Protein AF-A0A6N9SIZ4-F1 (afdb_monomer_lite)

pLDDT: mean 73.34, std 11.19, range [41.38, 90.69]

Secondary structure (DSSP, 8-state):
-HHHHHHHHHHHHHH---HHHHHHHHHHHHHHHHHHHHTT--TT-HHHHHHHHHHHHHHHHHHHHHHHHHT-HHHHHHHHHHHH--HHHHHHHHHHHHTT--S-HHHHHHHHHHHHHHHHHHHIIIIIHHHHHHHHTTTHHHHHHHHHHHHHHHHHHHH-SS--HHHHHHHHHHHHHHHHHHHHHHHHS-HHHHHHHHHH---SSHHHHHHHHHHHHHTS--SS----S--------HHHHHHHHHHHHHHHHHHHHHHHHHHHHHH--

Structure (mmCIF, N/CA/C/O backbone):
data_AF-A0A6N9SIZ4-F1
#
_entry.id   AF-A0A6N9SIZ4-F1
#
loop_
_atom_site.group_PDB
_atom_site.id
_atom_site.type_symbol
_atom_site.label_atom_id
_atom_site.label_alt_id
_atom_site.label_comp_id
_atom_site.label_asym_id
_atom_site.label_entity_id
_atom_site.label_seq_id
_atom_site.pdbx_PDB_ins_code
_atom_site.Cartn_x
_atom_site.Cartn_y
_atom_site.Cartn_z
_atom_site.occupancy
_atom_site.B_iso_or_equiv
_atom_site.auth_seq_id
_atom_site.auth_comp_id
_atom_site.auth_asym_id
_atom_site.auth_atom_id
_atom_site.pdbx_PDB_model_num
ATOM 1 N N . MET A 1 1 ? -0.442 -13.298 -18.622 1.00 60.53 1 MET A N 1
ATOM 2 C CA . MET A 1 1 ? 0.501 -14.135 -17.834 1.00 60.53 1 MET A CA 1
ATOM 3 C C . MET A 1 1 ? 0.889 -13.551 -16.464 1.00 60.53 1 MET A C 1
ATOM 5 O O . MET A 1 1 ? 1.094 -14.335 -15.550 1.00 60.53 1 MET A O 1
ATOM 9 N N . LYS A 1 2 ? 0.893 -12.220 -16.255 1.00 64.75 2 LYS A N 1
ATOM 10 C CA . LYS A 1 2 ? 1.235 -11.555 -14.969 1.00 64.75 2 LYS A CA 1
ATOM 11 C C . LYS A 1 2 ? 0.427 -12.000 -13.732 1.00 64.75 2 LYS A C 1
ATOM 13 O O . LYS A 1 2 ? 0.923 -11.963 -12.616 1.00 64.75 2 LYS A O 1
ATOM 18 N N . TRP A 1 3 ? -0.790 -12.496 -13.939 1.00 67.31 3 TRP A N 1
ATOM 19 C CA . TRP A 1 3 ? -1.659 -13.040 -12.886 1.00 67.31 3 TRP A CA 1
ATOM 20 C C . TRP A 1 3 ? -1.170 -14.322 -12.258 1.00 67.31 3 TRP A C 1
ATOM 22 O O . TRP A 1 3 ? -1.295 -14.514 -11.055 1.00 67.31 3 TRP A O 1
ATOM 32 N N . ILE A 1 4 ? -0.589 -15.186 -13.084 1.00 72.25 4 ILE A N 1
ATOM 33 C CA . ILE A 1 4 ? -0.017 -16.441 -12.618 1.00 72.25 4 ILE A CA 1
ATOM 34 C C . ILE A 1 4 ? 1.170 -16.123 -11.713 1.00 72.25 4 ILE A C 1
ATOM 36 O O . ILE A 1 4 ? 1.302 -16.739 -10.668 1.00 72.25 4 ILE A O 1
ATOM 40 N N . VAL A 1 5 ? 1.973 -15.108 -12.053 1.00 67.19 5 VAL A N 1
ATOM 41 C CA . VAL A 1 5 ? 3.074 -14.637 -11.201 1.00 67.19 5 VAL A CA 1
ATOM 42 C C . VAL A 1 5 ? 2.548 -14.134 -9.859 1.00 67.19 5 VAL A C 1
ATOM 44 O O . VAL A 1 5 ? 3.073 -14.535 -8.830 1.00 67.19 5 VAL A O 1
ATOM 47 N N . LEU A 1 6 ? 1.483 -13.327 -9.851 1.00 68.50 6 LEU A N 1
ATOM 48 C CA . LEU A 1 6 ? 0.881 -12.825 -8.613 1.00 68.50 6 LEU A CA 1
ATOM 49 C C . LEU A 1 6 ? 0.350 -13.965 -7.728 1.00 68.50 6 LEU A C 1
ATOM 51 O O . LEU A 1 6 ? 0.661 -14.009 -6.541 1.00 68.50 6 LEU A O 1
ATOM 55 N N . ILE A 1 7 ? -0.380 -14.925 -8.305 1.00 73.75 7 ILE A N 1
ATOM 56 C CA . ILE A 1 7 ? -0.888 -16.096 -7.572 1.00 73.75 7 ILE A CA 1
ATOM 57 C C . ILE A 1 7 ? 0.270 -16.957 -7.059 1.00 73.75 7 ILE A C 1
ATOM 59 O O . ILE A 1 7 ? 0.268 -17.347 -5.898 1.00 73.75 7 ILE A O 1
ATOM 63 N N . VAL A 1 8 ? 1.282 -17.224 -7.889 1.00 72.31 8 VAL A N 1
ATOM 64 C CA . VAL A 1 8 ? 2.465 -18.000 -7.492 1.00 72.31 8 VAL A CA 1
ATOM 65 C C . VAL A 1 8 ? 3.214 -17.301 -6.361 1.00 72.31 8 VAL A C 1
ATOM 67 O O . VAL A 1 8 ? 3.588 -17.963 -5.401 1.00 72.31 8 VAL A O 1
ATOM 70 N N . VAL A 1 9 ? 3.389 -15.980 -6.423 1.00 69.19 9 VAL A N 1
ATOM 71 C CA . VAL A 1 9 ? 4.038 -15.202 -5.359 1.00 69.19 9 VAL A CA 1
ATOM 72 C C . VAL A 1 9 ? 3.242 -15.283 -4.059 1.00 69.19 9 VAL A C 1
ATOM 74 O O . VAL A 1 9 ? 3.840 -15.561 -3.024 1.00 69.19 9 VAL A O 1
ATOM 77 N N . LEU A 1 10 ? 1.915 -15.127 -4.102 1.00 68.50 10 LEU A N 1
ATOM 78 C CA . LEU A 1 10 ? 1.065 -15.238 -2.910 1.00 68.50 10 LEU A CA 1
ATOM 79 C C . LEU A 1 10 ? 1.076 -16.654 -2.316 1.00 68.50 10 LEU A C 1
ATOM 81 O O . LEU A 1 10 ? 1.176 -16.817 -1.102 1.00 68.50 10 LEU A O 1
ATOM 85 N N . VAL A 1 11 ? 1.039 -17.687 -3.161 1.00 73.56 11 VAL A N 1
ATOM 86 C CA . VAL A 1 11 ? 1.125 -19.089 -2.720 1.00 73.56 11 VAL A CA 1
ATOM 87 C C . VAL A 1 11 ? 2.494 -19.384 -2.104 1.00 73.56 11 VAL A C 1
ATOM 89 O O . VAL A 1 11 ? 2.572 -20.007 -1.048 1.00 73.56 11 VAL A O 1
ATOM 92 N N . VAL A 1 12 ? 3.580 -18.900 -2.713 1.00 69.56 12 VAL A N 1
ATOM 93 C CA . VAL A 1 12 ? 4.944 -19.038 -2.173 1.00 69.56 12 VAL A CA 1
ATOM 94 C C . VAL A 1 12 ? 5.091 -18.284 -0.851 1.00 69.56 12 VAL A C 1
ATOM 96 O O . VAL A 1 12 ? 5.712 -18.799 0.080 1.00 69.56 12 VAL A O 1
ATOM 99 N N . GLN A 1 13 ? 4.499 -17.094 -0.744 1.00 67.12 13 GLN A N 1
ATOM 100 C CA . GLN A 1 13 ? 4.500 -16.291 0.475 1.00 67.12 13 GLN A CA 1
ATOM 101 C C . GLN A 1 13 ? 3.726 -16.969 1.612 1.00 67.12 13 GLN A C 1
ATOM 103 O O . GLN A 1 13 ? 4.178 -16.936 2.751 1.00 67.12 13 GLN A O 1
ATOM 108 N N . SER A 1 14 ? 2.628 -17.662 1.302 1.00 67.88 14 SER A N 1
ATOM 109 C CA . SER A 1 14 ? 1.854 -18.431 2.284 1.00 67.88 14 SER A CA 1
ATOM 110 C C . SER A 1 14 ? 2.628 -19.608 2.897 1.00 67.88 14 SER A C 1
ATOM 112 O O . SER A 1 14 ? 2.212 -20.115 3.935 1.00 67.88 14 SER A O 1
ATOM 114 N N . TRP A 1 15 ? 3.717 -20.073 2.272 1.00 60.22 15 TRP A N 1
ATOM 115 C CA . TRP A 1 15 ? 4.413 -21.306 2.667 1.00 60.22 15 TRP A CA 1
ATOM 116 C C . TRP A 1 15 ? 5.743 -21.101 3.399 1.00 60.22 15 TRP A C 1
ATOM 118 O O . TRP A 1 15 ? 6.280 -22.070 3.937 1.00 60.22 15 TRP A O 1
ATOM 128 N N . ARG A 1 16 ? 6.324 -19.894 3.422 1.00 56.00 16 ARG A N 1
ATOM 129 C CA . ARG A 1 16 ? 7.638 -19.673 4.053 1.00 56.00 16 ARG A CA 1
ATOM 130 C C . ARG A 1 16 ? 7.613 -18.510 5.048 1.00 56.00 16 ARG A C 1
ATOM 132 O O . ARG A 1 16 ? 7.354 -17.392 4.623 1.00 56.00 16 ARG A O 1
ATOM 139 N N . PRO A 1 17 ? 7.981 -18.725 6.328 1.00 51.53 17 PRO A N 1
ATOM 140 C CA . PRO A 1 17 ? 8.218 -17.634 7.269 1.00 51.53 17 PRO A CA 1
ATOM 141 C C . PRO A 1 17 ? 9.516 -16.928 6.860 1.00 51.53 17 PRO A C 1
ATOM 143 O O . PRO A 1 17 ? 10.613 -17.496 6.908 1.00 51.53 17 PRO A O 1
ATOM 146 N N . VAL A 1 18 ? 9.394 -15.713 6.330 1.00 59.81 18 VAL A N 1
ATOM 147 C CA . VAL A 1 18 ? 10.465 -15.095 5.551 1.00 59.81 18 VAL A CA 1
ATOM 148 C C . VAL A 1 18 ? 11.482 -14.354 6.427 1.00 59.81 18 VAL A C 1
ATOM 150 O O . VAL A 1 18 ? 11.452 -13.140 6.594 1.00 59.81 18 VAL A O 1
ATOM 153 N N . LEU A 1 19 ? 12.486 -15.083 6.914 1.00 54.72 19 LEU A N 1
ATOM 154 C CA . LEU A 1 19 ? 13.657 -14.486 7.575 1.00 54.72 19 LEU A CA 1
ATOM 155 C C . LEU A 1 19 ? 14.625 -13.792 6.589 1.00 54.72 19 LEU A C 1
ATOM 157 O O . LEU A 1 19 ? 15.416 -12.936 6.984 1.00 54.72 19 LEU A O 1
ATOM 161 N N . TRP A 1 20 ? 14.576 -14.134 5.295 1.00 53.69 20 TRP A N 1
ATOM 162 C CA . TRP A 1 20 ? 15.502 -13.600 4.282 1.00 53.69 20 TRP A CA 1
ATOM 163 C C . TRP A 1 20 ? 15.113 -12.210 3.740 1.00 53.69 20 TRP A C 1
ATOM 165 O O . TRP A 1 20 ? 16.003 -11.389 3.516 1.00 53.69 20 TRP A O 1
ATOM 175 N N . GLN A 1 21 ? 13.819 -11.898 3.590 1.00 64.56 21 GLN A N 1
ATOM 176 C CA . GLN A 1 21 ? 13.336 -10.567 3.164 1.00 64.56 21 GLN A CA 1
ATOM 177 C C . GLN A 1 21 ? 13.790 -9.479 4.126 1.00 64.56 21 GLN A C 1
ATOM 179 O O . GLN A 1 21 ? 14.319 -8.472 3.677 1.00 64.56 21 GLN A O 1
ATOM 184 N N . ALA A 1 22 ? 13.682 -9.694 5.439 1.00 62.97 22 ALA A N 1
ATOM 185 C CA . ALA A 1 22 ? 14.102 -8.701 6.428 1.00 62.97 22 ALA A CA 1
ATOM 186 C C . ALA A 1 22 ? 15.604 -8.355 6.333 1.00 62.97 22 ALA A C 1
ATOM 188 O O . ALA A 1 22 ? 16.023 -7.240 6.651 1.00 62.97 22 ALA A O 1
ATOM 189 N N . SER A 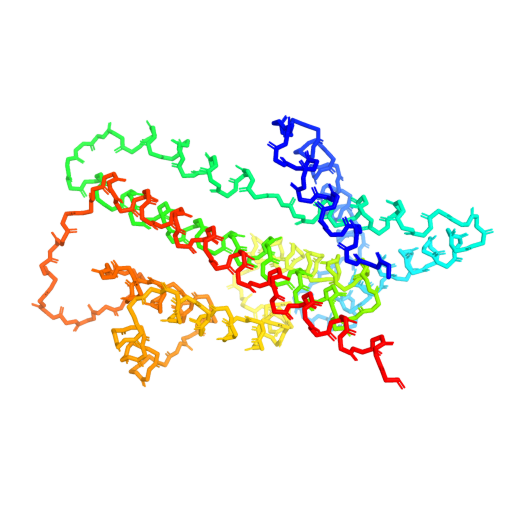1 23 ? 16.446 -9.300 5.899 1.00 64.88 23 SER A N 1
ATOM 190 C CA . SER A 1 23 ? 17.874 -9.052 5.648 1.00 64.88 23 SER A CA 1
ATOM 191 C C . SER A 1 23 ? 18.099 -8.271 4.351 1.00 64.88 23 SER A C 1
ATOM 193 O O . SER A 1 23 ? 18.822 -7.273 4.347 1.00 64.88 23 SER A O 1
ATOM 195 N N . LEU A 1 24 ? 17.438 -8.676 3.264 1.00 66.50 24 LEU A N 1
ATOM 196 C CA . LEU A 1 24 ? 17.521 -7.987 1.973 1.00 66.50 24 LEU A CA 1
ATOM 197 C C . LEU A 1 24 ? 16.961 -6.563 2.054 1.00 66.50 24 LEU A C 1
ATOM 199 O O . LEU A 1 24 ? 17.544 -5.638 1.494 1.00 66.50 24 LEU A O 1
ATOM 203 N N . TRP A 1 25 ? 15.881 -6.367 2.808 1.00 66.88 25 TRP A N 1
ATOM 204 C CA . TRP A 1 25 ? 15.291 -5.059 3.046 1.00 66.88 25 TRP A CA 1
ATOM 205 C C . TRP A 1 25 ? 16.230 -4.148 3.827 1.00 66.88 25 TRP A C 1
ATOM 207 O O . TRP A 1 25 ? 16.400 -2.993 3.455 1.00 66.88 25 TRP A O 1
ATOM 217 N N . ARG A 1 26 ? 16.904 -4.664 4.864 1.00 68.75 26 ARG A N 1
ATOM 218 C CA . ARG A 1 26 ? 17.931 -3.898 5.586 1.00 68.75 26 ARG A CA 1
ATOM 219 C C . ARG A 1 26 ? 19.066 -3.465 4.665 1.00 68.75 26 ARG A C 1
ATOM 221 O O . ARG A 1 26 ? 19.483 -2.314 4.731 1.00 68.75 26 ARG A O 1
ATOM 228 N N . GLN A 1 27 ? 19.529 -4.346 3.780 1.00 73.50 27 GLN A N 1
ATOM 229 C CA . GLN A 1 27 ? 20.561 -4.000 2.798 1.00 73.50 27 GLN A CA 1
ATOM 230 C C . GLN A 1 27 ? 20.070 -2.950 1.797 1.00 73.50 27 GLN A C 1
ATOM 232 O O . GLN A 1 27 ? 20.791 -2.000 1.503 1.00 73.50 27 GLN A O 1
ATOM 237 N N . TYR A 1 28 ? 18.839 -3.087 1.308 1.00 69.25 28 TYR A N 1
ATOM 238 C CA . TYR A 1 28 ? 18.238 -2.146 0.371 1.00 69.25 28 TYR A CA 1
ATOM 239 C C . TYR A 1 28 ? 17.974 -0.773 0.998 1.00 69.25 28 TYR A C 1
ATOM 241 O O . TYR A 1 28 ? 18.320 0.245 0.407 1.00 69.25 28 TYR A O 1
ATOM 249 N N . ALA A 1 29 ? 17.428 -0.738 2.214 1.00 69.06 29 ALA A N 1
ATOM 250 C CA . ALA A 1 29 ? 17.224 0.484 2.981 1.00 69.06 29 ALA A CA 1
ATOM 251 C C . ALA A 1 29 ? 18.561 1.177 3.257 1.00 69.06 29 ALA A C 1
ATOM 253 O O . ALA A 1 29 ? 18.692 2.369 3.004 1.00 69.06 29 ALA A O 1
ATOM 254 N N . HIS A 1 30 ? 19.585 0.422 3.660 1.00 76.69 30 HIS A N 1
ATOM 255 C CA . HIS A 1 30 ? 20.919 0.976 3.862 1.00 76.69 30 HIS A CA 1
ATOM 256 C C . HIS A 1 30 ? 21.524 1.520 2.561 1.00 76.69 30 HIS A C 1
ATOM 258 O O . HIS A 1 30 ? 22.122 2.595 2.549 1.00 76.69 30 HIS A O 1
ATOM 264 N N . TRP A 1 31 ? 21.340 0.812 1.443 1.00 77.12 31 TRP A N 1
ATOM 265 C CA . TRP A 1 31 ? 21.762 1.295 0.131 1.00 77.12 31 TRP A CA 1
ATOM 266 C C . TRP A 1 31 ? 21.031 2.587 -0.251 1.00 77.12 31 TRP A C 1
ATOM 268 O O . TRP A 1 31 ? 21.688 3.546 -0.651 1.00 77.12 31 TRP A O 1
ATOM 278 N N . LEU A 1 32 ? 19.709 2.652 -0.058 1.00 70.69 32 LEU A N 1
ATOM 279 C CA . LEU A 1 32 ? 18.907 3.856 -0.284 1.00 70.69 32 LEU A CA 1
ATOM 280 C C . LEU A 1 32 ? 19.354 5.017 0.604 1.00 70.69 32 LEU A C 1
ATOM 282 O O . LEU A 1 32 ? 19.465 6.126 0.105 1.00 70.69 32 LEU A O 1
ATOM 286 N N . GLU A 1 33 ? 19.666 4.782 1.877 1.00 72.88 33 GLU A N 1
ATOM 287 C CA . GLU A 1 33 ? 20.180 5.809 2.792 1.00 72.88 33 GLU A CA 1
ATOM 288 C C . GLU A 1 33 ? 21.557 6.324 2.363 1.00 72.88 33 GLU A C 1
ATOM 290 O O . GLU A 1 33 ? 21.827 7.524 2.395 1.00 72.88 33 GLU A O 1
ATOM 295 N N . VAL A 1 34 ? 22.473 5.432 1.977 1.00 75.56 34 VAL A N 1
ATOM 296 C CA . VAL A 1 34 ? 23.790 5.829 1.450 1.00 75.56 34 VAL A CA 1
ATOM 297 C C . VAL A 1 34 ? 23.618 6.637 0.168 1.00 75.56 34 VAL A C 1
ATOM 299 O O . VAL A 1 34 ? 24.324 7.620 -0.060 1.00 75.56 34 VAL A O 1
ATOM 302 N N . TRP A 1 35 ? 22.674 6.233 -0.669 1.00 71.38 35 TRP A N 1
ATOM 303 C CA . TRP A 1 35 ? 22.435 6.842 -1.960 1.00 71.38 35 TRP A CA 1
ATOM 304 C C . TRP A 1 35 ? 21.695 8.192 -1.845 1.00 71.38 35 TRP A C 1
ATOM 306 O O . TRP A 1 35 ? 22.101 9.160 -2.489 1.00 71.38 35 TRP A O 1
ATOM 316 N N . ALA A 1 36 ? 20.726 8.312 -0.935 1.00 68.69 36 ALA A N 1
ATOM 317 C CA . ALA A 1 36 ? 20.065 9.565 -0.566 1.00 68.69 36 ALA A CA 1
ATOM 318 C C . ALA A 1 36 ? 21.058 10.571 0.037 1.00 68.69 36 ALA A C 1
ATOM 320 O O . ALA A 1 36 ? 21.089 11.733 -0.376 1.00 68.69 36 ALA A O 1
ATOM 321 N N . ARG A 1 37 ? 21.960 10.104 0.915 1.00 72.38 37 ARG A N 1
ATOM 322 C CA . ARG A 1 37 ? 23.058 10.921 1.458 1.00 72.38 37 ARG A CA 1
ATOM 323 C C . ARG A 1 37 ? 24.025 11.399 0.379 1.00 72.38 37 ARG A C 1
ATOM 325 O O . ARG A 1 37 ? 24.416 12.562 0.387 1.00 72.38 37 ARG A O 1
ATOM 332 N N . ARG A 1 38 ? 24.384 10.547 -0.591 1.00 72.19 38 ARG A N 1
ATOM 333 C CA . ARG A 1 38 ? 25.254 10.945 -1.718 1.00 72.19 38 ARG A CA 1
ATOM 334 C C . ARG A 1 38 ? 24.646 12.042 -2.586 1.00 72.19 38 ARG A C 1
ATOM 336 O O . ARG A 1 38 ? 25.391 12.838 -3.149 1.00 72.19 38 ARG A O 1
ATOM 343 N N . LEU A 1 39 ? 23.322 12.077 -2.703 1.00 65.94 39 LEU A N 1
ATOM 344 C CA . LEU A 1 39 ? 22.611 13.105 -3.460 1.00 65.94 39 LEU A CA 1
ATOM 345 C C . LEU A 1 39 ? 22.341 14.383 -2.653 1.00 65.94 39 LEU A C 1
ATOM 347 O O . LEU A 1 39 ? 21.785 15.325 -3.218 1.00 65.94 39 LEU A O 1
ATOM 351 N N . ASN A 1 40 ? 22.764 14.433 -1.381 1.00 64.56 40 ASN A N 1
ATOM 352 C CA . ASN A 1 40 ? 22.545 15.549 -0.459 1.00 64.56 40 ASN A CA 1
ATOM 353 C C . ASN A 1 40 ? 21.094 16.053 -0.539 1.00 64.56 40 ASN A C 1
ATOM 355 O O . ASN A 1 40 ? 20.839 17.229 -0.815 1.00 64.56 40 ASN A O 1
ATOM 359 N N . MET A 1 41 ? 20.148 15.112 -0.434 1.00 60.31 41 MET A N 1
ATOM 360 C CA . MET A 1 41 ? 18.723 15.394 -0.567 1.00 60.31 41 MET A CA 1
ATOM 361 C C . MET A 1 41 ? 18.272 16.271 0.593 1.00 60.31 41 MET A C 1
ATOM 363 O O . MET A 1 41 ? 18.063 15.783 1.693 1.00 60.31 41 MET A O 1
ATOM 367 N N . ASN A 1 42 ? 18.124 17.563 0.326 1.00 60.47 42 ASN A N 1
ATOM 368 C CA . ASN A 1 42 ? 17.456 18.482 1.230 1.00 60.47 42 ASN A CA 1
ATOM 369 C C . ASN A 1 42 ? 15.969 18.562 0.857 1.00 60.47 42 ASN A C 1
ATOM 371 O O . ASN A 1 42 ? 15.614 18.440 -0.322 1.00 60.47 42 ASN A O 1
ATOM 375 N N . THR A 1 43 ? 15.106 18.815 1.837 1.00 57.97 43 THR A N 1
ATOM 376 C CA . THR A 1 43 ? 13.648 18.976 1.671 1.00 57.97 43 THR A CA 1
ATOM 377 C C . THR A 1 43 ? 13.245 20.061 0.663 1.00 57.97 43 THR A C 1
ATOM 379 O O . THR A 1 43 ? 12.128 20.023 0.139 1.00 57.97 43 THR A O 1
ATOM 382 N N . SER A 1 44 ? 14.152 20.990 0.347 1.00 57.91 44 SER A N 1
ATOM 383 C CA . SER A 1 44 ? 13.908 22.197 -0.447 1.00 57.91 44 SER A CA 1
ATOM 384 C C . SER A 1 44 ? 14.189 22.097 -1.956 1.00 57.91 44 SER A C 1
ATOM 386 O O . SER A 1 44 ? 13.679 22.936 -2.697 1.00 57.91 44 SER A O 1
ATOM 388 N N . ASP A 1 45 ? 14.922 21.086 -2.450 1.00 64.81 45 ASP A N 1
ATOM 389 C CA . ASP A 1 45 ? 15.298 20.991 -3.875 1.00 64.81 45 ASP A CA 1
ATOM 390 C C . ASP A 1 45 ? 14.473 19.929 -4.645 1.00 64.81 45 ASP A C 1
ATOM 392 O O . ASP A 1 45 ? 14.806 18.735 -4.620 1.00 64.81 45 ASP A O 1
ATOM 396 N N . PRO A 1 46 ? 13.439 20.323 -5.422 1.00 64.06 46 PRO A N 1
ATOM 397 C CA . PRO A 1 46 ? 12.547 19.381 -6.108 1.00 64.06 46 PRO A CA 1
ATOM 398 C C . PRO A 1 46 ? 13.255 18.536 -7.181 1.00 64.06 46 PRO A C 1
ATOM 400 O O . PRO A 1 46 ? 12.882 17.387 -7.418 1.00 64.06 46 PRO A O 1
ATOM 403 N N . GLY A 1 47 ? 14.311 19.067 -7.807 1.00 65.12 47 GLY A N 1
ATOM 404 C CA . GLY A 1 47 ? 15.068 18.351 -8.838 1.00 65.12 47 GLY A CA 1
ATOM 405 C C . GLY A 1 47 ? 15.892 17.181 -8.293 1.00 65.12 47 GLY A C 1
ATOM 406 O O . GLY A 1 47 ? 15.972 16.135 -8.935 1.00 65.12 47 GLY A O 1
ATOM 407 N N . ARG A 1 48 ? 16.475 17.322 -7.095 1.00 67.00 48 ARG A N 1
ATOM 408 C CA . ARG A 1 48 ? 17.337 16.292 -6.484 1.00 67.00 48 ARG A CA 1
ATOM 409 C C . ARG A 1 48 ? 16.528 15.146 -5.889 1.00 67.00 48 ARG A C 1
ATOM 411 O O . ARG A 1 48 ? 16.951 13.997 -5.994 1.00 67.00 48 ARG A O 1
ATOM 418 N N . TRP A 1 49 ? 15.337 15.439 -5.365 1.00 67.31 49 TRP A N 1
ATOM 419 C CA . TRP A 1 49 ? 14.383 14.411 -4.947 1.00 67.31 49 TRP A CA 1
ATOM 420 C C . TRP A 1 49 ? 13.851 13.605 -6.140 1.00 67.31 49 TRP A C 1
ATOM 422 O O . TRP A 1 49 ? 13.862 12.375 -6.109 1.00 67.31 49 TRP A O 1
ATOM 432 N N . GLY A 1 50 ? 13.471 14.285 -7.231 1.00 68.19 50 GLY A N 1
ATOM 433 C CA . GLY A 1 50 ? 13.049 13.619 -8.465 1.00 68.19 50 GLY A CA 1
ATOM 434 C C . GLY A 1 50 ? 14.142 12.707 -9.023 1.00 68.19 50 GLY A C 1
ATOM 435 O O . GLY A 1 50 ? 13.877 11.554 -9.347 1.00 68.19 50 GLY A O 1
ATOM 436 N N . LEU A 1 51 ? 15.394 13.172 -9.042 1.00 70.19 51 LEU A N 1
ATOM 437 C CA . LEU A 1 51 ? 16.547 12.358 -9.443 1.00 70.19 51 LEU A CA 1
ATOM 438 C C . LEU A 1 51 ? 16.750 11.162 -8.498 1.00 70.19 51 LEU A C 1
ATOM 440 O O . LEU A 1 51 ? 17.078 10.066 -8.948 1.00 70.19 51 LEU A O 1
ATOM 444 N N . GLY A 1 52 ? 16.447 11.367 -7.217 1.00 69.38 52 GLY A N 1
ATOM 445 C CA . GLY A 1 52 ? 1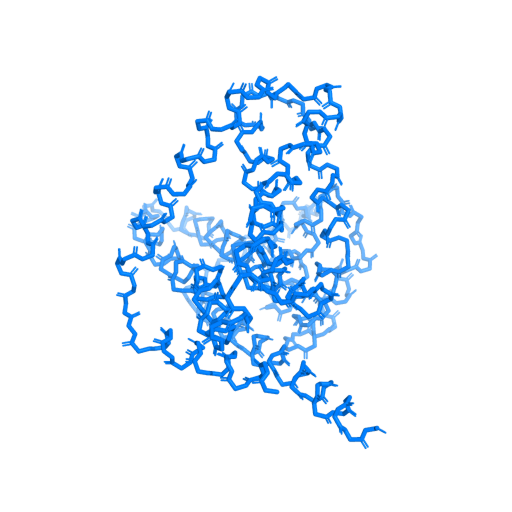6.371 10.356 -6.177 1.00 69.38 52 GLY A CA 1
ATOM 446 C C . GLY A 1 52 ? 15.455 9.173 -6.490 1.00 69.38 52 GLY A C 1
ATOM 447 O O . GLY A 1 52 ? 15.819 8.011 -6.367 1.00 69.38 52 GLY A O 1
ATOM 448 N N . VAL A 1 53 ? 14.239 9.459 -6.929 1.00 69.56 53 VAL A N 1
ATOM 449 C CA . VAL A 1 53 ? 13.266 8.404 -7.234 1.00 69.56 53 VAL A CA 1
ATOM 450 C C . VAL A 1 53 ? 13.497 7.848 -8.646 1.00 69.56 53 VAL A C 1
ATOM 452 O O . VAL A 1 53 ? 13.415 6.642 -8.867 1.00 69.56 53 VAL A O 1
ATOM 455 N N . VAL A 1 54 ? 13.861 8.702 -9.606 1.00 71.31 54 VAL A N 1
ATOM 456 C CA . VAL A 1 54 ? 13.966 8.354 -11.034 1.00 71.31 54 VAL A CA 1
ATOM 457 C C . VAL A 1 54 ? 15.193 7.502 -11.365 1.00 71.31 54 VAL A C 1
ATOM 459 O O . VAL A 1 54 ? 15.107 6.641 -12.237 1.00 71.31 54 VAL A O 1
ATOM 462 N N . VAL A 1 55 ? 16.335 7.678 -10.696 1.00 73.31 55 VAL A N 1
ATOM 463 C CA . VAL A 1 55 ? 17.544 6.884 -10.992 1.00 73.31 55 VAL A CA 1
ATOM 464 C C . VAL A 1 55 ? 17.421 5.400 -10.613 1.00 73.31 55 VAL A C 1
ATOM 466 O O . VAL A 1 55 ? 17.734 4.570 -11.471 1.00 73.31 55 VAL A O 1
ATOM 469 N N . PRO A 1 56 ? 16.956 5.005 -9.409 1.00 70.25 56 PRO A N 1
ATOM 470 C CA . PRO A 1 56 ? 16.722 3.593 -9.112 1.00 70.25 56 PRO A CA 1
ATOM 471 C C . PRO A 1 56 ? 15.656 2.999 -10.039 1.00 70.25 56 PRO A C 1
ATOM 473 O O . PRO A 1 56 ? 15.801 1.856 -10.470 1.00 70.25 56 PRO A O 1
ATOM 476 N N . LEU A 1 57 ? 14.655 3.787 -10.450 1.00 72.25 57 LEU A N 1
ATOM 477 C CA . LEU A 1 57 ? 13.679 3.364 -11.457 1.00 72.25 57 LEU A CA 1
ATOM 478 C C . LEU A 1 57 ? 14.292 3.134 -12.830 1.00 72.25 57 LEU A C 1
ATOM 480 O O . LEU A 1 57 ? 13.975 2.135 -13.463 1.00 72.25 57 LEU A O 1
ATOM 484 N N . LEU A 1 58 ? 15.174 4.020 -13.291 1.00 73.56 58 LEU A N 1
ATOM 485 C CA . LEU A 1 58 ? 15.884 3.855 -14.556 1.00 73.56 58 LEU A CA 1
ATOM 486 C C . LEU A 1 58 ? 16.813 2.640 -14.520 1.00 73.56 58 LEU A C 1
ATOM 488 O O . LEU A 1 58 ? 16.849 1.886 -15.490 1.00 73.56 58 LEU A O 1
ATOM 492 N N . MET A 1 59 ? 17.520 2.407 -13.407 1.00 72.50 59 MET A N 1
ATOM 493 C CA . MET A 1 59 ? 18.324 1.194 -13.229 1.00 72.50 59 MET A CA 1
ATOM 494 C C . MET A 1 59 ? 17.457 -0.064 -13.296 1.00 72.50 59 MET A C 1
ATOM 496 O O . MET A 1 59 ? 17.785 -0.990 -14.032 1.00 72.50 59 MET A O 1
ATOM 500 N N . LEU A 1 60 ? 16.329 -0.091 -12.587 1.00 69.75 60 LEU A N 1
ATOM 501 C CA . LEU A 1 60 ? 15.401 -1.223 -12.610 1.00 69.75 60 LEU A CA 1
ATOM 502 C C . LEU A 1 60 ? 14.750 -1.411 -13.975 1.00 69.75 60 LEU A C 1
ATOM 504 O O . LEU A 1 60 ? 14.617 -2.540 -14.431 1.00 69.75 60 LEU A O 1
ATOM 508 N N . TRP A 1 61 ? 14.389 -0.326 -14.651 1.00 75.69 61 TRP A N 1
ATOM 509 C CA . TRP A 1 61 ? 13.843 -0.369 -16.000 1.00 75.69 61 TRP A CA 1
ATOM 510 C C . TRP A 1 61 ? 14.862 -0.936 -16.994 1.00 75.69 61 TRP A C 1
ATOM 512 O O . TRP A 1 61 ? 14.507 -1.769 -17.826 1.00 75.69 61 TRP A O 1
ATOM 522 N N . LEU A 1 62 ? 16.141 -0.566 -16.869 1.00 73.00 62 LEU A N 1
ATOM 523 C CA . LEU A 1 62 ? 17.231 -1.148 -17.657 1.00 73.00 62 LEU A CA 1
ATOM 524 C C . LEU A 1 62 ? 17.444 -2.632 -17.337 1.00 73.00 62 LEU A C 1
ATOM 526 O O . LEU A 1 62 ? 17.612 -3.426 -18.261 1.00 73.00 62 LEU A O 1
ATOM 530 N N . ILE A 1 63 ? 17.387 -3.021 -16.060 1.00 71.62 63 ILE A N 1
ATOM 531 C CA . ILE A 1 63 ? 17.488 -4.425 -15.629 1.00 71.62 63 ILE A CA 1
ATOM 532 C C . ILE A 1 63 ? 16.306 -5.241 -16.161 1.00 71.62 63 ILE A C 1
ATOM 534 O O . ILE A 1 63 ? 16.507 -6.341 -16.670 1.00 71.62 63 ILE A O 1
ATOM 538 N N . GLN A 1 64 ? 15.085 -4.707 -16.104 1.00 68.94 64 GLN A N 1
ATOM 539 C CA . GLN A 1 64 ? 13.897 -5.365 -16.647 1.00 68.94 64 GLN A CA 1
ATOM 540 C C . GLN A 1 64 ? 13.988 -5.513 -18.158 1.00 68.94 64 GLN A C 1
ATOM 542 O O . GLN A 1 64 ? 13.821 -6.616 -18.668 1.00 68.94 64 GLN A O 1
ATOM 547 N N . LYS A 1 65 ? 14.343 -4.436 -18.864 1.00 72.56 65 LYS A N 1
ATOM 548 C CA . LYS A 1 65 ? 14.536 -4.471 -20.314 1.00 72.56 65 LYS A CA 1
ATOM 549 C C . LYS A 1 65 ? 15.638 -5.458 -20.707 1.00 72.56 65 LYS A C 1
ATOM 551 O O . LYS A 1 65 ? 15.486 -6.153 -21.702 1.00 72.56 65 LYS A O 1
ATOM 556 N N . GLY A 1 66 ? 16.707 -5.556 -19.913 1.00 69.62 66 GLY A N 1
ATOM 557 C CA . GLY A 1 66 ? 17.760 -6.567 -20.040 1.00 69.62 66 GLY A CA 1
ATOM 558 C C . GLY A 1 66 ? 17.260 -7.997 -19.802 1.00 69.62 66 GLY A C 1
ATOM 559 O O . GLY A 1 66 ? 17.586 -8.899 -20.566 1.00 69.62 66 GLY A O 1
ATOM 560 N N . SER A 1 67 ? 16.422 -8.198 -18.784 1.00 63.88 67 SER A N 1
ATOM 561 C CA . SER A 1 67 ? 15.821 -9.492 -18.432 1.00 63.88 67 SER A CA 1
ATOM 562 C C . SER A 1 67 ? 14.839 -10.000 -19.494 1.00 63.88 67 SER A C 1
ATOM 564 O O . SER A 1 67 ? 14.794 -11.202 -19.765 1.00 63.88 67 SER A O 1
ATOM 566 N N . THR A 1 68 ? 14.122 -9.095 -20.168 1.00 65.81 68 THR A N 1
ATOM 567 C CA . THR A 1 68 ? 13.270 -9.430 -21.320 1.00 65.81 68 THR A CA 1
ATOM 568 C C . THR A 1 68 ? 14.071 -10.103 -22.441 1.00 65.81 68 THR A C 1
ATOM 570 O O . THR A 1 68 ? 13.558 -11.018 -23.078 1.00 65.81 68 THR A O 1
ATOM 573 N N . TYR A 1 69 ? 15.352 -9.758 -22.635 1.00 67.25 69 TYR A N 1
ATOM 574 C CA . TYR A 1 69 ? 16.208 -10.443 -23.617 1.00 67.25 69 TYR A CA 1
ATOM 575 C C . TYR A 1 69 ? 16.605 -11.871 -23.209 1.00 67.25 69 TYR A C 1
ATOM 577 O O . TYR A 1 69 ? 16.936 -12.671 -24.080 1.00 67.25 69 TYR A O 1
ATOM 585 N N . LEU A 1 70 ? 16.564 -12.206 -21.915 1.00 69.56 70 LEU A N 1
ATOM 586 C CA . LEU A 1 70 ? 16.843 -13.554 -21.402 1.00 69.56 70 LEU A CA 1
ATOM 587 C C . LEU A 1 70 ? 15.580 -14.412 -21.200 1.00 69.56 70 LEU A C 1
ATOM 589 O O . LEU A 1 70 ? 15.703 -15.584 -20.854 1.00 69.56 70 LEU A O 1
ATOM 593 N N . GLY A 1 71 ? 14.376 -13.853 -21.376 1.00 70.38 71 GLY A N 1
ATOM 594 C CA . GLY A 1 71 ? 13.115 -14.554 -21.096 1.00 70.38 71 GLY A CA 1
ATOM 595 C C . GLY A 1 71 ? 12.829 -14.771 -19.601 1.00 70.38 71 GLY A C 1
ATOM 596 O O . GLY A 1 71 ? 11.928 -15.529 -19.251 1.00 70.38 71 GLY A O 1
ATOM 597 N N . LEU A 1 72 ? 13.569 -14.101 -18.706 1.00 70.38 72 LEU A N 1
ATOM 598 C CA . LEU A 1 72 ? 13.420 -14.198 -17.244 1.00 70.38 72 LEU A CA 1
ATOM 599 C C . LEU A 1 72 ? 12.513 -13.099 -16.662 1.00 70.38 72 LEU A C 1
ATOM 601 O O . LEU A 1 72 ? 12.491 -12.879 -15.448 1.00 70.38 72 LEU A O 1
ATOM 605 N N . GLU A 1 73 ? 11.750 -12.406 -17.510 1.00 71.38 73 GLU A N 1
ATOM 606 C CA . GLU A 1 73 ? 10.925 -11.252 -17.134 1.00 71.38 73 GLU A CA 1
ATOM 607 C C . GLU A 1 73 ? 9.953 -11.563 -15.985 1.00 71.38 73 GLU A C 1
ATOM 609 O O . GLU A 1 73 ? 9.895 -10.820 -15.007 1.00 71.38 73 GLU A O 1
ATOM 614 N N . TYR A 1 74 ? 9.289 -12.720 -16.031 1.00 68.69 74 TYR A N 1
ATOM 615 C CA . TYR A 1 74 ? 8.316 -13.141 -15.019 1.00 68.69 74 TYR A CA 1
ATOM 616 C C . TYR A 1 74 ? 8.954 -13.508 -13.678 1.00 68.69 74 TYR A C 1
ATOM 618 O O . TYR A 1 74 ? 8.339 -13.312 -12.632 1.00 68.69 74 TYR A O 1
ATOM 626 N N . ILE A 1 75 ? 10.187 -14.028 -13.697 1.00 71.25 75 ILE A N 1
ATOM 627 C CA . ILE A 1 75 ? 10.916 -14.382 -12.473 1.00 71.25 75 ILE A CA 1
ATOM 628 C C . ILE A 1 75 ? 11.353 -13.105 -11.759 1.00 71.25 75 ILE A C 1
ATOM 630 O O . ILE A 1 75 ? 11.174 -12.993 -10.551 1.00 71.25 75 ILE A O 1
ATOM 634 N N . VAL A 1 76 ? 11.860 -12.118 -12.503 1.00 70.12 76 VAL A N 1
ATOM 635 C CA . VAL A 1 76 ? 12.250 -10.820 -11.935 1.00 70.12 76 VAL A CA 1
ATOM 636 C C . VAL A 1 76 ? 11.025 -10.047 -11.440 1.00 70.12 76 VAL A C 1
ATOM 638 O O . VAL A 1 76 ? 11.061 -9.524 -10.329 1.00 70.12 76 VAL A O 1
ATOM 641 N N . GLU A 1 77 ? 9.924 -10.015 -12.201 1.00 70.31 77 GLU A N 1
ATOM 642 C CA . GLU A 1 77 ? 8.666 -9.397 -11.747 1.00 70.31 77 GLU A CA 1
ATOM 643 C C . GLU A 1 77 ? 8.136 -10.066 -10.471 1.00 70.31 77 GLU A C 1
ATOM 645 O O . GLU A 1 77 ? 7.785 -9.370 -9.519 1.00 70.31 77 GLU A O 1
ATOM 650 N N . GLY A 1 78 ? 8.127 -11.402 -10.425 1.00 72.56 78 GLY A N 1
ATOM 651 C CA . GLY A 1 78 ? 7.694 -12.157 -9.252 1.00 72.56 78 GLY A CA 1
ATOM 652 C C . GLY A 1 78 ? 8.598 -11.944 -8.044 1.00 72.56 78 GLY A C 1
ATOM 653 O O . GLY A 1 78 ? 8.101 -11.783 -6.936 1.00 72.56 78 GLY A O 1
ATOM 654 N N . MET A 1 79 ? 9.914 -11.870 -8.247 1.00 72.12 79 MET A N 1
ATOM 655 C CA . MET A 1 79 ? 10.879 -11.626 -7.174 1.00 72.12 79 MET A CA 1
ATOM 656 C C . MET A 1 79 ? 10.761 -10.206 -6.610 1.00 72.12 79 MET A C 1
ATOM 658 O O . MET A 1 79 ? 10.865 -10.024 -5.401 1.00 72.12 79 MET A O 1
ATOM 662 N N . VAL A 1 80 ? 10.501 -9.209 -7.461 1.00 71.25 80 VAL A N 1
ATOM 663 C CA . VAL A 1 80 ? 10.247 -7.831 -7.019 1.00 71.25 80 VAL A CA 1
ATOM 664 C C . VAL A 1 80 ? 8.916 -7.725 -6.285 1.00 71.25 80 VAL A C 1
ATOM 666 O O . VAL A 1 80 ? 8.864 -7.110 -5.227 1.00 71.25 80 VAL A O 1
ATOM 669 N N . LEU A 1 81 ? 7.852 -8.344 -6.800 1.00 73.38 81 LEU A N 1
ATOM 670 C CA . LEU A 1 81 ? 6.576 -8.396 -6.090 1.00 73.38 81 LEU A CA 1
ATOM 671 C C . LEU A 1 81 ? 6.722 -9.092 -4.742 1.00 73.38 81 LEU A C 1
ATOM 673 O O . LEU A 1 81 ? 6.251 -8.570 -3.741 1.00 73.38 81 LEU A O 1
ATOM 677 N N . TRP A 1 82 ? 7.426 -10.221 -4.705 1.00 73.94 82 TRP A N 1
ATOM 678 C CA . TRP A 1 82 ? 7.754 -10.917 -3.468 1.00 73.94 82 TRP A CA 1
ATOM 679 C C . TRP A 1 82 ? 8.571 -10.031 -2.525 1.00 73.94 82 TRP A C 1
ATOM 681 O O . TRP A 1 82 ? 8.375 -10.085 -1.324 1.00 73.94 82 TRP A O 1
ATOM 691 N N . PHE A 1 83 ? 9.465 -9.185 -3.035 1.00 71.19 83 PHE A N 1
ATOM 692 C CA . PHE A 1 83 ? 10.215 -8.234 -2.215 1.00 71.19 83 PHE A CA 1
ATOM 693 C C . PHE A 1 83 ? 9.355 -7.067 -1.697 1.00 71.19 83 PHE A C 1
ATOM 695 O O . PHE A 1 83 ? 9.597 -6.579 -0.598 1.00 71.19 83 PHE A O 1
ATOM 702 N N . CYS A 1 84 ? 8.363 -6.618 -2.471 1.00 68.62 84 CYS A N 1
ATOM 703 C CA . CYS A 1 84 ? 7.468 -5.522 -2.095 1.00 68.62 84 CYS A CA 1
ATOM 704 C C . CYS A 1 84 ? 6.301 -5.958 -1.202 1.00 68.62 84 CYS A C 1
ATOM 706 O O . CYS A 1 84 ? 5.812 -5.144 -0.431 1.00 68.62 84 CYS A O 1
ATOM 708 N N . LEU A 1 85 ? 5.832 -7.199 -1.319 1.00 68.25 85 LEU A N 1
ATOM 709 C CA . LEU A 1 85 ? 4.700 -7.727 -0.563 1.00 68.25 85 LEU A CA 1
ATOM 710 C C . LEU A 1 85 ? 5.234 -8.433 0.688 1.00 68.25 85 LEU A C 1
ATOM 712 O O . LEU A 1 85 ? 5.732 -9.551 0.589 1.00 68.25 85 LEU A O 1
ATOM 716 N N . ASP A 1 86 ? 5.099 -7.833 1.872 1.00 67.19 86 ASP A N 1
ATOM 717 C CA . ASP A 1 86 ? 5.542 -8.433 3.147 1.00 67.19 86 ASP A CA 1
ATOM 718 C C . ASP A 1 86 ? 4.402 -8.582 4.178 1.00 67.19 86 ASP A C 1
ATOM 720 O O . ASP A 1 86 ? 4.311 -7.847 5.163 1.00 67.19 86 ASP A O 1
ATOM 724 N N . PHE A 1 87 ? 3.420 -9.448 3.879 1.00 57.84 87 PHE A N 1
ATOM 725 C CA . PHE A 1 87 ? 2.156 -9.534 4.644 1.00 57.84 87 PHE A CA 1
ATOM 726 C C . PHE A 1 87 ? 2.393 -10.022 6.064 1.00 57.84 87 PHE A C 1
ATOM 728 O O . PHE A 1 87 ? 1.740 -9.603 7.018 1.00 57.84 87 PHE A O 1
ATOM 735 N N . HIS A 1 88 ? 3.406 -10.867 6.200 1.00 57.44 88 HIS A N 1
ATOM 736 C CA . HIS A 1 88 ? 3.730 -11.525 7.441 1.00 57.44 88 HIS A CA 1
ATOM 737 C C . HIS A 1 88 ? 4.343 -10.559 8.462 1.00 57.44 88 HIS A C 1
ATOM 739 O O . HIS A 1 88 ? 4.127 -10.750 9.655 1.00 57.44 88 HIS A O 1
ATOM 745 N N . GLN A 1 89 ? 5.062 -9.508 8.039 1.00 60.81 89 GLN A N 1
ATOM 746 C CA . GLN A 1 89 ? 5.538 -8.477 8.969 1.00 60.81 89 GLN A CA 1
ATOM 747 C C . GLN A 1 89 ? 4.418 -7.569 9.489 1.00 60.81 89 GLN A C 1
ATOM 749 O O . GLN A 1 89 ? 4.503 -7.132 10.635 1.00 60.81 89 GLN A O 1
ATOM 754 N N . ALA A 1 90 ? 3.359 -7.328 8.707 1.00 58.66 90 ALA A N 1
ATOM 755 C CA . ALA A 1 90 ? 2.201 -6.565 9.179 1.00 58.66 90 ALA A CA 1
ATOM 756 C C . ALA A 1 90 ? 1.497 -7.291 10.338 1.00 58.66 90 ALA A C 1
ATOM 758 O O . ALA A 1 90 ? 1.265 -6.697 11.388 1.00 58.66 90 ALA A O 1
ATOM 759 N N . VAL A 1 91 ? 1.231 -8.591 10.162 1.00 57.84 91 VAL A N 1
ATOM 760 C CA . VAL A 1 91 ? 0.552 -9.430 11.163 1.00 57.84 91 VAL A CA 1
ATOM 761 C C . VAL A 1 91 ? 1.480 -9.776 12.332 1.00 57.84 91 VAL A C 1
ATOM 763 O O . VAL A 1 91 ? 1.083 -9.659 13.484 1.00 57.84 91 VAL A O 1
ATOM 766 N N . ASN A 1 92 ? 2.756 -10.095 12.088 1.00 61.03 92 ASN A N 1
ATOM 767 C CA . ASN A 1 92 ? 3.707 -10.338 13.184 1.00 61.03 92 ASN A CA 1
ATOM 768 C C . ASN A 1 92 ? 4.022 -9.078 13.996 1.00 61.03 92 ASN A C 1
ATOM 770 O O . ASN A 1 92 ? 4.415 -9.163 15.158 1.00 61.03 92 ASN A O 1
ATOM 774 N N . GLY A 1 93 ? 3.899 -7.900 13.381 1.00 56.94 93 GLY A N 1
ATOM 775 C CA . GLY A 1 93 ? 4.013 -6.631 14.087 1.00 56.94 93 GLY A CA 1
ATOM 776 C C . GLY A 1 93 ? 2.917 -6.458 15.140 1.00 56.94 93 GLY A C 1
ATOM 777 O O . GLY A 1 93 ? 3.193 -5.870 16.184 1.00 56.94 93 GLY A O 1
ATOM 778 N N . LEU A 1 94 ? 1.718 -7.005 14.893 1.00 57.97 94 LEU A N 1
ATOM 779 C CA . LEU A 1 94 ? 0.614 -7.026 15.857 1.00 57.97 94 LEU A CA 1
ATOM 780 C C . LEU A 1 94 ? 0.955 -7.903 17.061 1.00 57.97 94 LEU A C 1
ATOM 782 O O . LEU A 1 94 ? 0.895 -7.435 18.195 1.00 57.97 94 LEU A O 1
ATOM 786 N N . THR A 1 95 ? 1.386 -9.143 16.815 1.00 59.62 95 THR A N 1
ATOM 787 C CA . THR A 1 95 ? 1.680 -10.107 17.886 1.00 59.62 95 THR A CA 1
ATOM 788 C C . THR A 1 95 ? 2.855 -9.671 18.762 1.00 59.62 95 THR A C 1
ATOM 790 O O . THR A 1 95 ? 2.766 -9.745 19.983 1.00 59.62 95 THR A O 1
ATOM 793 N N . MET A 1 96 ? 3.924 -9.122 18.175 1.00 59.19 96 MET A N 1
ATOM 794 C CA . MET A 1 96 ? 5.096 -8.670 18.942 1.00 59.19 96 MET A CA 1
ATOM 795 C C . MET A 1 96 ? 4.830 -7.426 19.804 1.00 59.19 96 MET A C 1
ATOM 797 O O . MET A 1 96 ? 5.484 -7.243 20.829 1.00 59.19 96 MET A O 1
ATOM 801 N N . ARG A 1 97 ? 3.904 -6.545 19.397 1.00 58.66 97 ARG A N 1
ATOM 802 C CA . ARG A 1 97 ? 3.527 -5.368 20.200 1.00 58.66 97 ARG A CA 1
ATOM 803 C C . ARG A 1 97 ? 2.527 -5.699 21.293 1.00 58.66 97 ARG A C 1
ATOM 805 O O . ARG A 1 97 ? 2.657 -5.148 22.381 1.00 58.66 97 ARG A O 1
ATOM 812 N N . HIS A 1 98 ? 1.607 -6.621 21.024 1.00 56.62 98 HIS A N 1
ATOM 813 C CA . HIS A 1 98 ? 0.712 -7.169 22.038 1.00 56.62 98 HIS A CA 1
ATOM 814 C C . HIS A 1 98 ? 1.505 -7.724 23.235 1.00 56.62 98 HIS A C 1
ATOM 816 O O . HIS A 1 98 ? 1.241 -7.358 24.376 1.00 56.62 98 HIS A O 1
ATOM 822 N N . GLU A 1 99 ? 2.576 -8.487 22.982 1.00 57.53 99 GLU A N 1
ATOM 823 C CA . GLU A 1 99 ? 3.445 -9.019 24.046 1.00 57.53 99 GLU A CA 1
ATOM 824 C C . GLU A 1 99 ? 4.165 -7.938 24.880 1.00 57.53 99 GLU A C 1
ATOM 826 O O . GLU A 1 99 ? 4.535 -8.195 26.025 1.00 57.53 99 GLU A O 1
ATOM 831 N N . GLN A 1 100 ? 4.369 -6.727 24.344 1.00 55.53 100 GLN A N 1
ATOM 832 C CA . GLN A 1 100 ? 5.036 -5.626 25.056 1.00 55.53 100 GLN A CA 1
ATOM 833 C C . GLN A 1 100 ? 4.074 -4.738 25.864 1.00 55.53 100 GLN A C 1
ATOM 835 O O . GLN A 1 100 ? 4.534 -4.008 26.741 1.00 55.53 100 GLN A O 1
ATOM 840 N N . GLY A 1 101 ? 2.767 -4.792 25.585 1.00 51.81 101 GLY A N 1
ATOM 841 C CA . GLY A 1 101 ? 1.739 -3.942 26.201 1.00 51.81 101 GLY A CA 1
ATOM 842 C C . GLY A 1 101 ? 1.123 -4.479 27.498 1.00 51.81 101 GLY A C 1
ATOM 843 O O . GLY A 1 101 ? 0.290 -3.800 28.093 1.00 51.81 101 GLY A O 1
ATOM 844 N N . VAL A 1 102 ? 1.518 -5.670 27.963 1.00 53.72 102 VAL A N 1
ATOM 845 C CA . VAL A 1 102 ? 0.905 -6.331 29.130 1.00 53.72 102 VAL A CA 1
ATOM 846 C C . VAL A 1 102 ? 1.356 -5.659 30.435 1.00 53.72 102 VAL A C 1
ATOM 848 O O . VAL A 1 102 ? 2.311 -6.075 31.094 1.00 53.72 102 VAL A O 1
ATOM 851 N N . GLY A 1 103 ? 0.669 -4.580 30.808 1.00 50.16 103 GLY A N 1
ATOM 852 C CA . GLY A 1 103 ? 0.926 -3.816 32.025 1.00 50.16 103 GLY A CA 1
ATOM 853 C C . GLY A 1 103 ? -0.168 -2.784 32.296 1.00 50.16 103 GLY A C 1
ATOM 854 O O . GLY A 1 103 ? 0.046 -1.600 32.063 1.00 50.16 103 GLY A O 1
ATOM 855 N N . SER A 1 104 ? -1.301 -3.240 32.850 1.00 55.50 104 SER A N 1
ATOM 856 C CA . SER A 1 104 ? -2.552 -2.518 33.192 1.00 55.50 104 SER A CA 1
ATOM 857 C C . SER A 1 104 ? -3.648 -2.530 32.114 1.00 55.50 104 SER A C 1
ATOM 859 O O . SER A 1 104 ? -3.393 -2.242 30.953 1.00 55.50 104 SER A O 1
ATOM 861 N N . SER A 1 105 ? -4.887 -2.818 32.528 1.00 56.47 105 SER A N 1
ATOM 862 C CA . SER A 1 105 ? -6.050 -3.055 31.655 1.00 56.47 105 SER A CA 1
ATOM 863 C C . SER A 1 105 ? -6.524 -1.832 30.857 1.00 56.47 105 SER A C 1
ATOM 865 O O . SER A 1 105 ? -7.131 -2.001 29.808 1.00 56.47 105 SER A O 1
ATOM 867 N N . ALA A 1 106 ? -6.224 -0.608 31.310 1.00 57.94 106 ALA A N 1
ATOM 868 C CA . ALA A 1 106 ? -6.459 0.615 30.528 1.00 57.94 106 ALA A CA 1
ATOM 869 C C . ALA A 1 106 ? -5.313 0.909 29.536 1.00 57.94 106 ALA A C 1
ATOM 871 O O . ALA A 1 106 ? -5.531 1.477 28.475 1.00 57.94 106 ALA A O 1
ATOM 872 N N . GLY A 1 107 ? -4.080 0.490 29.848 1.00 63.75 107 GLY A N 1
ATOM 873 C CA . GLY A 1 107 ? -2.960 0.571 28.902 1.00 63.75 107 GLY A CA 1
ATOM 874 C C . GLY A 1 107 ? -3.039 -0.480 27.790 1.00 63.75 107 GLY A C 1
ATOM 875 O O . GLY A 1 107 ? -2.515 -0.270 26.698 1.00 63.75 107 GLY A O 1
ATOM 876 N N . GLU A 1 108 ? -3.715 -1.597 28.057 1.00 70.69 108 GLU A N 1
ATOM 877 C CA . GLU A 1 108 ? -3.868 -2.723 27.137 1.00 70.69 108 GLU A CA 1
ATOM 878 C C . GLU A 1 108 ? -4.764 -2.374 25.938 1.00 70.69 108 GLU A C 1
ATOM 880 O O . GLU A 1 108 ? -4.363 -2.605 24.797 1.00 70.69 108 GLU A O 1
ATOM 885 N N . SER A 1 109 ? -5.905 -1.711 26.164 1.00 72.00 109 SER A N 1
ATOM 886 C CA . SER A 1 109 ? -6.796 -1.240 25.090 1.00 72.00 109 SER A CA 1
ATOM 887 C C . SER A 1 109 ? -6.120 -0.192 24.200 1.00 72.00 109 SER A C 1
ATOM 889 O O . SER A 1 109 ? -6.192 -0.271 22.972 1.00 72.00 109 SER A O 1
ATOM 891 N N . GLN A 1 110 ? -5.390 0.755 24.799 1.00 74.19 110 GLN A N 1
ATOM 892 C CA . GLN A 1 110 ? -4.633 1.762 24.056 1.00 74.19 110 GLN A CA 1
ATOM 893 C C . GLN A 1 110 ? -3.498 1.129 23.234 1.00 74.19 110 GLN A C 1
ATOM 895 O O . GLN A 1 110 ? -3.309 1.478 22.066 1.00 74.19 110 GLN A O 1
ATOM 900 N N . GLY A 1 111 ? -2.786 0.153 23.805 1.00 74.94 111 GLY A N 1
ATOM 901 C CA . GLY A 1 111 ? -1.775 -0.624 23.089 1.00 74.94 111 GLY A CA 1
ATOM 902 C C . GLY A 1 111 ? -2.362 -1.406 21.911 1.00 74.94 111 GLY A C 1
ATOM 903 O O . GLY A 1 111 ? -1.750 -1.459 20.839 1.00 74.94 111 GLY A O 1
ATOM 904 N N . LEU A 1 112 ? -3.568 -1.956 22.076 1.00 77.62 112 LEU A N 1
ATOM 905 C CA . LEU A 1 112 ? -4.277 -2.674 21.018 1.00 77.62 112 LEU A CA 1
ATOM 906 C C . LEU A 1 112 ? -4.690 -1.751 19.876 1.00 77.62 112 LEU A C 1
ATOM 908 O O . LEU A 1 112 ? -4.456 -2.065 18.707 1.00 77.62 112 LEU A O 1
ATOM 912 N N . ARG A 1 113 ? -5.240 -0.582 20.214 1.00 80.06 113 ARG A N 1
ATOM 913 C CA . ARG A 1 113 ? -5.611 0.453 19.249 1.00 80.06 113 ARG A CA 1
ATOM 914 C C . ARG A 1 113 ? -4.420 0.857 18.393 1.00 80.06 113 ARG A C 1
ATOM 916 O O . ARG A 1 113 ? -4.484 0.784 17.166 1.00 80.06 113 ARG A O 1
ATOM 923 N N . GLU A 1 114 ? -3.306 1.213 19.028 1.00 80.19 114 GLU A N 1
ATOM 924 C CA . GLU A 1 114 ? -2.080 1.593 18.323 1.00 80.19 114 GLU A CA 1
ATOM 925 C C . GLU A 1 114 ? -1.535 0.453 17.451 1.00 80.19 114 GLU A C 1
ATOM 927 O O . GLU A 1 114 ? -1.057 0.693 16.336 1.00 80.19 114 GLU A O 1
ATOM 932 N N . ALA A 1 115 ? -1.619 -0.795 17.923 1.00 80.69 115 ALA A N 1
ATOM 933 C CA . ALA A 1 115 ? -1.214 -1.956 17.141 1.00 80.69 115 ALA A CA 1
ATOM 934 C C . ALA A 1 115 ? -2.056 -2.088 15.860 1.00 80.69 115 ALA A C 1
ATOM 936 O O . ALA A 1 115 ? -1.483 -2.207 14.770 1.00 80.69 115 ALA A O 1
ATOM 937 N N . ILE A 1 116 ? -3.386 -1.990 15.967 1.00 82.25 116 ILE A N 1
ATOM 938 C CA . ILE A 1 116 ? -4.311 -2.070 14.827 1.00 82.25 116 ILE A CA 1
ATOM 939 C C . ILE A 1 116 ? -4.067 -0.935 13.830 1.00 82.25 116 ILE A C 1
ATOM 941 O O . ILE A 1 116 ? -3.934 -1.188 12.630 1.00 82.25 116 ILE A O 1
ATOM 945 N N . GLU A 1 117 ? -3.934 0.306 14.303 1.00 85.00 117 GLU A N 1
ATOM 946 C CA . GLU A 1 117 ? -3.663 1.463 13.441 1.00 85.00 117 GLU A CA 1
ATOM 947 C C . GLU A 1 117 ? -2.356 1.295 12.657 1.00 85.00 117 GLU A C 1
ATOM 949 O O . GLU A 1 117 ? -2.291 1.555 11.446 1.00 85.00 117 GLU A O 1
ATOM 954 N N . VAL A 1 118 ? -1.308 0.806 13.327 1.00 82.25 118 VAL A N 1
ATOM 955 C CA . VAL A 1 118 ? -0.027 0.523 12.679 1.00 82.25 118 VAL A CA 1
ATOM 956 C C . VAL A 1 118 ? -0.177 -0.594 11.658 1.00 82.25 118 VAL A C 1
ATOM 958 O O . VAL A 1 118 ? 0.356 -0.457 10.556 1.00 82.25 118 VAL A O 1
ATOM 961 N N . ALA A 1 119 ? -0.888 -1.673 11.980 1.00 82.00 119 ALA A N 1
ATOM 962 C CA . ALA A 1 119 ? -1.062 -2.796 11.068 1.00 82.00 119 ALA A CA 1
ATOM 963 C C . ALA A 1 119 ? -1.874 -2.425 9.828 1.00 82.00 119 ALA A C 1
ATOM 965 O O . ALA A 1 119 ? -1.462 -2.776 8.724 1.00 82.00 119 ALA A O 1
ATOM 966 N N . LEU A 1 120 ? -2.955 -1.655 9.971 1.00 85.31 120 LEU A N 1
ATOM 967 C CA . LEU A 1 120 ? -3.743 -1.132 8.850 1.00 85.31 120 LEU A CA 1
ATOM 968 C C . LEU A 1 120 ? -2.888 -0.258 7.928 1.00 85.31 120 LEU A C 1
ATOM 970 O O . LEU A 1 120 ? -2.858 -0.457 6.710 1.00 85.31 120 LEU A O 1
ATOM 974 N N . ASN A 1 121 ? -2.136 0.681 8.506 1.00 85.25 121 ASN A N 1
ATOM 975 C CA . ASN A 1 121 ? -1.248 1.554 7.743 1.00 85.25 121 ASN A CA 1
ATOM 976 C C . ASN A 1 121 ? -0.111 0.764 7.071 1.00 85.25 121 ASN A C 1
ATOM 978 O O . ASN A 1 121 ? 0.264 1.043 5.929 1.00 85.25 121 ASN A O 1
ATOM 982 N N . HIS A 1 122 ? 0.431 -0.246 7.754 1.00 83.19 122 HIS A N 1
ATOM 983 C CA . HIS A 1 122 ? 1.452 -1.126 7.197 1.00 83.19 122 HIS A CA 1
ATOM 984 C C . HIS A 1 122 ? 0.880 -1.963 6.048 1.00 83.19 122 HIS A C 1
ATOM 986 O O . HIS A 1 122 ? 1.462 -1.999 4.966 1.00 83.19 122 HIS A O 1
ATOM 992 N N . ALA A 1 123 ? -0.296 -2.562 6.227 1.00 83.06 123 ALA A N 1
ATOM 993 C CA . ALA A 1 123 ? -0.956 -3.345 5.196 1.00 83.06 123 ALA A CA 1
ATOM 994 C C . ALA A 1 123 ? -1.252 -2.501 3.945 1.00 83.06 123 ALA A C 1
ATOM 996 O O . ALA A 1 123 ? -0.990 -2.928 2.820 1.00 83.06 123 ALA A O 1
ATOM 997 N N . TYR A 1 124 ? -1.714 -1.263 4.119 1.00 86.75 124 TYR A N 1
ATOM 998 C CA . TYR A 1 124 ? -1.887 -0.324 3.012 1.00 86.75 124 TYR A CA 1
ATOM 999 C C . TYR A 1 124 ? -0.592 -0.045 2.247 1.00 86.75 124 TYR A C 1
ATOM 1001 O O . TYR A 1 124 ? -0.550 -0.199 1.023 1.00 86.75 124 TYR A O 1
ATOM 1009 N N . ARG A 1 125 ? 0.478 0.313 2.962 1.00 84.12 125 ARG A N 1
ATOM 1010 C CA . ARG A 1 125 ? 1.756 0.711 2.352 1.00 84.12 125 ARG A CA 1
ATOM 1011 C C . ARG A 1 125 ? 2.496 -0.441 1.675 1.00 84.12 125 ARG A C 1
ATOM 1013 O O . ARG A 1 125 ? 3.236 -0.192 0.728 1.00 84.12 125 ARG A O 1
ATOM 1020 N N . TRP A 1 126 ? 2.307 -1.674 2.140 1.00 77.94 126 TRP A N 1
ATOM 1021 C CA . TRP A 1 126 ? 3.043 -2.840 1.644 1.00 77.94 126 TRP A CA 1
ATOM 1022 C C . TRP A 1 126 ? 2.224 -3.759 0.720 1.00 77.94 126 TRP A C 1
ATOM 1024 O O . TRP A 1 126 ? 2.815 -4.411 -0.136 1.00 77.94 126 TRP A O 1
ATOM 1034 N N . PHE A 1 127 ? 0.885 -3.772 0.801 1.00 77.88 127 PHE A N 1
ATOM 1035 C CA . PHE A 1 127 ? 0.026 -4.527 -0.134 1.00 77.88 127 PHE A CA 1
ATOM 1036 C C . PHE A 1 127 ? -0.675 -3.610 -1.106 1.00 77.88 127 PHE A C 1
ATOM 1038 O O . PHE A 1 127 ? -0.406 -3.643 -2.303 1.00 77.88 127 PHE A O 1
ATOM 1045 N N . PHE A 1 128 ? -1.593 -2.803 -0.591 1.00 83.62 128 PHE A N 1
ATOM 1046 C CA . PHE A 1 128 ? -2.611 -2.177 -1.419 1.00 83.62 128 PHE A CA 1
ATOM 1047 C C . PHE A 1 128 ? -2.015 -1.131 -2.364 1.00 83.62 128 PHE A C 1
ATOM 1049 O O . PHE A 1 128 ? -2.294 -1.156 -3.566 1.00 83.62 128 PHE A O 1
ATOM 1056 N N . ALA A 1 129 ? -1.123 -0.272 -1.865 1.00 86.19 129 ALA A N 1
ATOM 1057 C CA . ALA A 1 129 ? -0.477 0.733 -2.698 1.00 86.19 129 ALA A CA 1
ATOM 1058 C C . ALA A 1 129 ? 0.501 0.126 -3.731 1.00 86.19 129 ALA A C 1
ATOM 1060 O O . ALA A 1 129 ? 0.353 0.437 -4.919 1.00 86.19 129 ALA A O 1
ATOM 1061 N N . PRO A 1 130 ? 1.437 -0.779 -3.370 1.00 84.25 130 PRO A N 1
ATOM 1062 C CA . PRO A 1 130 ? 2.291 -1.445 -4.354 1.00 84.25 130 PRO A CA 1
ATOM 1063 C C . PRO A 1 130 ? 1.506 -2.258 -5.384 1.00 84.25 130 PRO A C 1
ATOM 1065 O O . PRO A 1 130 ? 1.863 -2.245 -6.560 1.00 84.25 130 PRO A O 1
ATOM 1068 N N . LEU A 1 131 ? 0.424 -2.927 -4.972 1.00 82.81 131 LEU A N 1
ATOM 1069 C CA . LEU A 1 131 ? -0.406 -3.736 -5.863 1.00 82.81 131 LEU A CA 1
ATOM 1070 C C . LEU A 1 131 ? -1.176 -2.859 -6.855 1.00 82.81 131 LEU A C 1
ATOM 1072 O O . LEU A 1 131 ? -1.179 -3.157 -8.046 1.00 82.81 131 LEU A O 1
ATOM 1076 N N . TRP A 1 132 ? -1.731 -1.726 -6.414 1.00 87.06 132 TRP A N 1
ATOM 1077 C CA . TRP A 1 132 ? -2.326 -0.737 -7.318 1.00 87.06 132 TRP A CA 1
ATOM 1078 C C . TRP A 1 132 ? -1.319 -0.248 -8.367 1.00 87.06 132 TRP A C 1
ATOM 1080 O O . TRP A 1 132 ? -1.573 -0.318 -9.573 1.00 87.06 132 TRP A O 1
ATOM 1090 N N . TRP A 1 133 ? -0.141 0.197 -7.923 1.00 82.94 133 TRP A N 1
ATOM 1091 C CA . TRP A 1 133 ? 0.888 0.716 -8.823 1.00 82.94 133 TRP A CA 1
ATOM 1092 C C . TRP A 1 133 ? 1.513 -0.362 -9.713 1.00 82.94 133 TRP A C 1
ATOM 1094 O O . TRP A 1 133 ? 1.935 -0.042 -10.822 1.00 82.94 133 TRP A O 1
ATOM 1104 N N . PHE A 1 134 ? 1.509 -1.629 -9.296 1.00 80.06 134 PHE A N 1
ATOM 1105 C CA . PHE A 1 134 ? 1.913 -2.759 -10.134 1.00 80.06 134 PHE A CA 1
ATOM 1106 C C . PHE A 1 134 ? 1.003 -2.945 -11.357 1.00 80.06 134 PHE A C 1
ATOM 1108 O O . PHE A 1 134 ? 1.479 -3.321 -12.430 1.00 80.06 134 PHE A O 1
ATOM 1115 N N . PHE A 1 135 ? -0.299 -2.679 -11.208 1.00 76.69 135 PHE A N 1
ATOM 1116 C CA . PHE A 1 135 ? -1.263 -2.775 -12.307 1.00 76.69 135 PHE A CA 1
ATOM 1117 C C . PHE A 1 135 ? -1.310 -1.527 -13.188 1.00 76.69 135 PHE A C 1
ATOM 1119 O O . PHE A 1 135 ? -1.523 -1.647 -14.394 1.00 76.69 135 PHE A O 1
ATOM 1126 N N . VAL A 1 136 ? -1.119 -0.341 -12.603 1.00 79.62 136 VAL A N 1
ATOM 1127 C CA . VAL A 1 136 ? -1.185 0.936 -13.335 1.00 79.62 136 VAL A CA 1
ATOM 1128 C C . VAL A 1 136 ? 0.093 1.216 -14.136 1.00 79.62 136 VAL A C 1
ATOM 1130 O O . VAL A 1 136 ? 0.018 1.705 -15.262 1.00 79.62 136 VAL A O 1
ATOM 1133 N N . LEU A 1 137 ? 1.267 0.922 -13.574 1.00 76.50 137 LEU A N 1
ATOM 1134 C CA . LEU A 1 137 ? 2.571 1.099 -14.225 1.00 76.50 137 LEU A CA 1
ATOM 1135 C C . LEU A 1 137 ? 3.089 -0.245 -14.772 1.00 76.50 137 LEU A C 1
ATOM 1137 O O . LEU A 1 137 ? 2.526 -1.290 -14.455 1.00 76.50 137 LEU A O 1
ATOM 1141 N N . PRO A 1 138 ? 4.149 -0.275 -15.608 1.00 66.19 138 PRO A N 1
ATOM 1142 C CA . PRO A 1 138 ? 4.719 -1.530 -16.097 1.00 66.19 138 PRO A CA 1
ATOM 1143 C C . PRO A 1 138 ? 5.309 -2.384 -14.954 1.00 66.19 138 PRO A C 1
ATOM 1145 O O . PRO A 1 138 ? 6.492 -2.292 -14.610 1.00 66.19 138 PRO A O 1
ATOM 1148 N N . GLY A 1 139 ? 4.440 -3.227 -14.383 1.00 69.62 139 GLY A N 1
ATOM 1149 C CA . GLY A 1 139 ? 4.725 -4.337 -13.479 1.00 69.62 139 GLY A CA 1
ATOM 1150 C C . GLY A 1 139 ? 5.499 -3.926 -12.232 1.00 69.62 139 GLY A C 1
ATOM 1151 O O . GLY A 1 139 ? 5.044 -3.158 -11.394 1.00 69.62 139 GLY A O 1
ATOM 1152 N N . ALA A 1 140 ? 6.707 -4.453 -12.093 1.00 71.38 140 ALA A N 1
ATOM 1153 C CA . ALA A 1 140 ? 7.497 -4.329 -10.870 1.00 71.38 140 ALA A CA 1
ATOM 1154 C C . ALA A 1 140 ? 8.086 -2.922 -10.624 1.00 71.38 140 ALA A C 1
ATOM 1156 O O . ALA A 1 140 ? 8.422 -2.580 -9.490 1.00 71.38 140 ALA A O 1
ATOM 1157 N N . SER A 1 141 ? 8.192 -2.091 -11.666 1.00 73.75 141 SER A N 1
ATOM 1158 C CA . SER A 1 141 ? 8.749 -0.738 -11.537 1.00 73.75 141 SER A CA 1
ATOM 1159 C C . SER A 1 141 ? 7.843 0.196 -10.728 1.00 73.75 141 SER A C 1
ATOM 1161 O O . SER A 1 141 ? 8.343 0.995 -9.941 1.00 73.75 141 SER A O 1
ATOM 1163 N N . GLY A 1 142 ? 6.520 0.057 -10.862 1.00 76.81 142 GLY A N 1
ATOM 1164 C CA . GLY A 1 142 ? 5.546 0.883 -10.146 1.00 76.81 142 GLY A CA 1
ATOM 1165 C C . GLY A 1 142 ? 5.491 0.595 -8.649 1.00 76.81 142 GLY A C 1
ATOM 1166 O O . GLY A 1 142 ? 5.491 1.521 -7.841 1.00 76.81 142 GLY A O 1
ATOM 1167 N N . ALA A 1 143 ? 5.515 -0.686 -8.278 1.00 79.06 143 ALA A N 1
ATOM 1168 C CA . ALA A 1 143 ? 5.546 -1.104 -6.878 1.00 79.06 143 ALA A CA 1
ATOM 1169 C C . ALA A 1 143 ? 6.802 -0.581 -6.159 1.00 79.06 143 ALA A C 1
ATOM 1171 O O . ALA A 1 143 ? 6.709 0.000 -5.078 1.00 79.06 143 ALA A O 1
ATOM 1172 N N . LEU A 1 144 ? 7.971 -0.716 -6.797 1.00 75.50 144 LEU A N 1
ATOM 1173 C CA . LEU A 1 144 ? 9.224 -0.199 -6.248 1.00 75.50 144 LEU A CA 1
ATOM 1174 C C . LEU A 1 144 ? 9.258 1.329 -6.216 1.00 75.50 144 LEU A C 1
ATOM 1176 O O . LEU A 1 144 ? 9.727 1.871 -5.224 1.00 75.50 144 LEU A O 1
ATOM 1180 N N . LEU A 1 145 ? 8.722 2.024 -7.230 1.00 79.12 145 LEU A N 1
ATOM 1181 C CA . LEU A 1 145 ? 8.613 3.490 -7.229 1.00 79.12 145 LEU A CA 1
ATOM 1182 C C . LEU A 1 145 ? 7.962 3.983 -5.947 1.00 79.12 145 LEU A C 1
ATOM 1184 O O . LEU A 1 145 ? 8.514 4.842 -5.258 1.00 79.12 145 LEU A O 1
ATOM 1188 N N . TYR A 1 146 ? 6.796 3.416 -5.645 1.00 82.19 146 TYR A N 1
ATOM 1189 C CA . TYR A 1 146 ? 6.029 3.776 -4.469 1.00 82.19 146 TYR A CA 1
ATOM 1190 C C . TYR A 1 146 ? 6.834 3.526 -3.190 1.00 82.19 146 TYR A C 1
ATOM 1192 O O . TYR A 1 14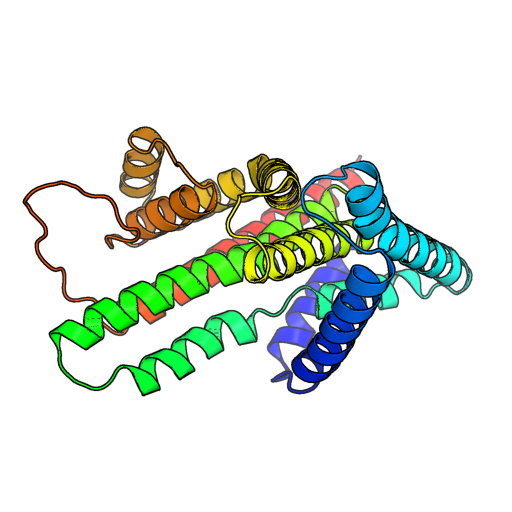6 ? 6.975 4.421 -2.358 1.00 82.19 146 TYR A O 1
ATOM 1200 N N . LEU A 1 147 ? 7.436 2.340 -3.073 1.00 77.38 147 LEU A N 1
ATOM 1201 C CA . LEU A 1 147 ? 8.202 1.940 -1.895 1.00 77.38 147 LEU A CA 1
ATOM 1202 C C . LEU A 1 147 ? 9.455 2.808 -1.683 1.00 77.38 147 LEU A C 1
ATOM 1204 O O . LEU A 1 147 ? 9.739 3.210 -0.554 1.00 77.38 147 LEU A O 1
ATOM 1208 N N . CYS A 1 148 ? 10.179 3.140 -2.758 1.00 74.94 148 CYS A N 1
ATOM 1209 C CA . CYS A 1 148 ? 11.309 4.067 -2.725 1.00 74.94 148 CYS A CA 1
ATOM 1210 C C . CYS A 1 148 ? 10.859 5.454 -2.272 1.00 74.94 148 CYS A C 1
ATOM 1212 O O . CYS A 1 148 ? 11.441 6.010 -1.344 1.00 74.94 148 CYS A O 1
ATOM 1214 N N . ALA A 1 149 ? 9.827 6.006 -2.919 1.00 78.25 149 ALA A N 1
ATOM 1215 C CA . ALA A 1 149 ? 9.324 7.343 -2.627 1.00 78.25 149 ALA A CA 1
ATOM 1216 C C . ALA A 1 149 ? 8.874 7.451 -1.166 1.00 78.25 149 ALA A C 1
ATOM 1218 O O . ALA A 1 149 ? 9.252 8.394 -0.469 1.00 78.25 149 ALA A O 1
ATOM 1219 N N . TRP A 1 150 ? 8.148 6.441 -0.684 1.00 81.19 150 TRP A N 1
ATOM 1220 C CA . TRP A 1 150 ? 7.717 6.353 0.702 1.00 81.19 150 TRP A CA 1
ATOM 1221 C C . TRP A 1 150 ? 8.897 6.256 1.678 1.00 81.19 150 TRP A C 1
ATOM 1223 O O . TRP A 1 150 ? 8.938 6.992 2.665 1.00 81.19 150 TRP A O 1
ATOM 1233 N N . LYS A 1 151 ? 9.893 5.401 1.408 1.00 76.88 151 LYS A N 1
ATOM 1234 C CA . LYS A 1 151 ? 11.061 5.261 2.291 1.00 76.88 151 LYS A CA 1
ATOM 1235 C C . LYS A 1 151 ? 11.932 6.502 2.343 1.00 76.88 151 LYS A C 1
ATOM 1237 O O . LYS A 1 151 ? 12.375 6.872 3.427 1.00 76.88 151 LYS A O 1
ATOM 1242 N N . VAL A 1 152 ? 12.151 7.155 1.205 1.00 74.50 152 VAL A N 1
ATOM 1243 C CA . VAL A 1 152 ? 12.878 8.427 1.160 1.00 74.50 152 VAL A CA 1
ATOM 1244 C C . VAL A 1 152 ? 12.118 9.499 1.940 1.00 74.50 152 VAL A C 1
ATOM 1246 O O . VAL A 1 152 ? 12.737 10.215 2.721 1.00 74.50 152 VAL A O 1
ATOM 1249 N N . ALA A 1 153 ? 10.789 9.579 1.803 1.00 75.56 153 ALA A N 1
ATOM 1250 C CA . ALA A 1 153 ? 9.975 10.505 2.591 1.00 75.56 153 ALA A CA 1
ATOM 1251 C C . ALA A 1 153 ? 10.067 10.222 4.102 1.00 75.56 153 ALA A C 1
ATOM 1253 O O . ALA A 1 153 ? 10.210 11.150 4.896 1.00 75.56 153 ALA A O 1
ATOM 1254 N N . GLN A 1 154 ? 10.049 8.946 4.501 1.00 77.75 154 GLN A N 1
ATOM 1255 C CA . GLN A 1 154 ? 10.195 8.540 5.901 1.00 77.75 154 GLN A CA 1
ATOM 1256 C C . GLN A 1 154 ? 11.572 8.906 6.476 1.00 77.75 154 GLN A C 1
ATOM 1258 O O . GLN A 1 154 ? 11.656 9.399 7.602 1.00 77.75 154 GLN A O 1
ATOM 1263 N N . TRP A 1 155 ? 12.644 8.656 5.721 1.00 72.81 155 TRP A N 1
ATOM 1264 C CA . TRP A 1 155 ? 14.004 8.991 6.139 1.00 72.81 155 TRP A CA 1
ATOM 1265 C C . TRP A 1 155 ? 14.175 10.505 6.295 1.00 72.81 155 TRP A C 1
ATOM 1267 O O . TRP A 1 155 ? 14.612 10.968 7.343 1.00 72.81 155 TRP A O 1
ATOM 1277 N N . LEU A 1 156 ? 13.716 11.275 5.306 1.00 69.19 156 LEU A N 1
ATOM 1278 C CA . LEU A 1 156 ? 13.862 12.727 5.291 1.00 69.19 156 LEU A CA 1
ATOM 1279 C C . LEU A 1 156 ? 13.074 13.415 6.418 1.00 69.19 156 LEU A C 1
ATOM 1281 O O . LEU A 1 156 ? 13.571 14.353 7.026 1.00 69.19 156 LEU A O 1
ATOM 1285 N N . SER A 1 157 ? 11.887 12.911 6.770 1.00 68.12 157 SER A N 1
ATOM 1286 C CA . SER A 1 157 ? 11.140 13.421 7.934 1.00 68.12 157 SER A CA 1
ATOM 1287 C C . SER A 1 157 ? 11.696 13.012 9.290 1.00 68.12 157 SER A C 1
ATOM 1289 O O . SER A 1 157 ? 11.275 13.556 10.306 1.00 68.12 157 SER A O 1
ATOM 1291 N N . SER A 1 158 ? 12.617 12.050 9.333 1.00 65.94 158 SER A N 1
ATOM 1292 C CA . SER A 1 158 ? 13.352 11.764 10.567 1.00 65.94 158 SER A CA 1
ATOM 1293 C C . SER A 1 158 ? 14.448 12.810 10.814 1.00 65.94 158 SER A C 1
ATOM 1295 O O . SER A 1 158 ? 14.859 12.991 11.957 1.00 65.94 158 SER A O 1
ATOM 1297 N N . GLU A 1 159 ? 14.906 13.497 9.761 1.00 61.75 159 GLU A N 1
ATOM 1298 C CA . GLU A 1 159 ? 15.941 14.536 9.824 1.00 61.75 159 GLU A CA 1
ATOM 1299 C C . GLU A 1 159 ? 15.341 15.956 9.890 1.00 61.75 159 GLU A C 1
ATOM 1301 O O . GLU A 1 159 ? 15.800 16.766 10.696 1.00 61.75 159 GLU A O 1
ATOM 1306 N N . ASP A 1 160 ? 14.268 16.232 9.137 1.00 57.75 160 ASP A N 1
ATOM 1307 C CA . ASP A 1 160 ? 13.596 17.538 9.071 1.00 57.75 160 ASP A CA 1
ATOM 1308 C C . ASP A 1 160 ? 12.171 17.501 9.658 1.00 57.75 160 ASP A C 1
ATOM 1310 O O . ASP A 1 160 ? 11.365 16.624 9.347 1.00 57.75 160 ASP A O 1
ATOM 1314 N N . LYS A 1 161 ? 11.821 18.504 10.480 1.00 54.53 161 LYS A N 1
ATOM 1315 C CA . LYS A 1 161 ? 10.494 18.631 11.125 1.00 54.53 161 LYS A CA 1
ATOM 1316 C C . LYS A 1 161 ? 9.379 19.139 10.202 1.00 54.53 161 LYS A C 1
ATOM 1318 O O . LYS A 1 161 ? 8.216 19.093 10.593 1.00 54.53 161 LYS A O 1
ATOM 1323 N N . GLU A 1 162 ? 9.707 19.652 9.019 1.00 56.44 162 GLU A N 1
ATOM 1324 C CA . GLU A 1 162 ? 8.708 20.152 8.070 1.00 56.44 162 GLU A CA 1
ATOM 1325 C C . GLU A 1 162 ? 8.260 19.057 7.096 1.00 56.44 162 GLU A C 1
ATOM 1327 O O . GLU A 1 162 ? 9.057 18.237 6.634 1.00 56.44 162 GLU A O 1
ATOM 1332 N N . GLU A 1 163 ? 6.969 19.064 6.747 1.00 61.88 163 GLU A N 1
ATOM 1333 C CA . GLU A 1 163 ? 6.404 18.217 5.694 1.00 61.88 163 GLU A CA 1
ATOM 1334 C C . GLU A 1 163 ? 6.960 18.638 4.327 1.00 61.88 163 GLU A C 1
ATOM 1336 O O . GLU A 1 163 ? 6.368 19.418 3.572 1.00 61.88 163 GLU A O 1
ATOM 1341 N N . GLY A 1 164 ? 8.151 18.130 4.023 1.00 67.75 164 GLY A N 1
ATOM 1342 C CA . GLY A 1 164 ? 8.847 18.395 2.778 1.00 67.75 164 GLY A CA 1
ATOM 1343 C C . GLY A 1 164 ? 8.073 17.904 1.553 1.00 67.75 164 GLY A C 1
ATOM 1344 O O . GLY A 1 164 ? 7.123 17.119 1.624 1.00 67.75 164 GLY A O 1
ATOM 1345 N N . MET A 1 165 ? 8.537 18.326 0.377 1.00 69.81 165 MET A N 1
ATOM 1346 C CA . MET A 1 165 ? 7.966 17.960 -0.925 1.00 69.81 165 MET A CA 1
ATOM 1347 C C . MET A 1 165 ? 7.774 16.437 -1.103 1.00 69.81 165 MET A C 1
ATOM 1349 O O . MET A 1 165 ? 6.830 16.004 -1.761 1.00 69.81 165 MET A O 1
ATOM 1353 N N . ALA A 1 166 ? 8.617 15.617 -0.466 1.00 71.56 166 ALA A N 1
ATOM 1354 C CA . ALA A 1 166 ? 8.525 14.159 -0.494 1.00 71.56 166 ALA A CA 1
ATOM 1355 C C . ALA A 1 166 ? 7.161 13.626 -0.009 1.00 71.56 166 ALA A C 1
ATOM 1357 O O . ALA A 1 166 ? 6.566 12.779 -0.675 1.00 71.56 166 ALA A O 1
ATOM 1358 N N . TRP A 1 167 ? 6.615 14.164 1.089 1.00 76.38 167 TRP A N 1
ATOM 1359 C CA . TRP A 1 167 ? 5.294 13.759 1.587 1.00 76.38 167 TRP A CA 1
ATOM 1360 C C . TRP A 1 167 ? 4.156 14.241 0.700 1.00 76.38 167 TRP A C 1
ATOM 1362 O O . TRP A 1 167 ? 3.157 13.539 0.570 1.00 76.38 167 TRP A O 1
ATOM 1372 N N . ARG A 1 168 ? 4.316 15.383 0.021 1.00 77.69 168 ARG A N 1
ATOM 1373 C CA . ARG A 1 168 ? 3.341 15.843 -0.979 1.00 77.69 168 ARG A CA 1
ATOM 1374 C C . ARG A 1 168 ? 3.265 14.891 -2.168 1.00 77.69 168 ARG A C 1
ATOM 1376 O O . ARG A 1 168 ? 2.168 14.572 -2.616 1.00 77.69 168 ARG A O 1
ATOM 1383 N N . PHE A 1 169 ? 4.408 14.410 -2.659 1.00 77.94 169 PHE A N 1
ATOM 1384 C CA . PHE A 1 169 ? 4.437 13.416 -3.733 1.00 77.94 169 PHE A CA 1
ATOM 1385 C C . PHE A 1 169 ? 3.861 12.071 -3.296 1.00 77.94 169 PHE A C 1
ATOM 1387 O O . PHE A 1 169 ? 3.060 11.499 -4.029 1.00 77.94 169 PHE A O 1
ATOM 1394 N N . VAL A 1 170 ? 4.226 11.581 -2.109 1.00 81.38 170 VAL A N 1
ATOM 1395 C CA . VAL A 1 170 ? 3.634 10.353 -1.554 1.00 81.38 170 VAL A CA 1
ATOM 1396 C C . VAL A 1 170 ? 2.123 10.525 -1.385 1.00 81.38 170 VAL A C 1
ATOM 1398 O O . VAL A 1 170 ? 1.369 9.677 -1.842 1.00 81.38 170 VAL A O 1
ATOM 1401 N N . GLY A 1 171 ? 1.667 11.666 -0.863 1.00 81.12 171 GLY A N 1
ATOM 1402 C CA . GLY A 1 171 ? 0.246 11.994 -0.743 1.00 81.12 171 GLY A CA 1
ATOM 1403 C C . GLY A 1 171 ? -0.487 12.047 -2.088 1.00 81.12 171 GLY A C 1
ATOM 1404 O O . GLY A 1 171 ? -1.620 11.578 -2.184 1.00 81.12 171 GLY A O 1
ATOM 1405 N N . LEU A 1 172 ? 0.162 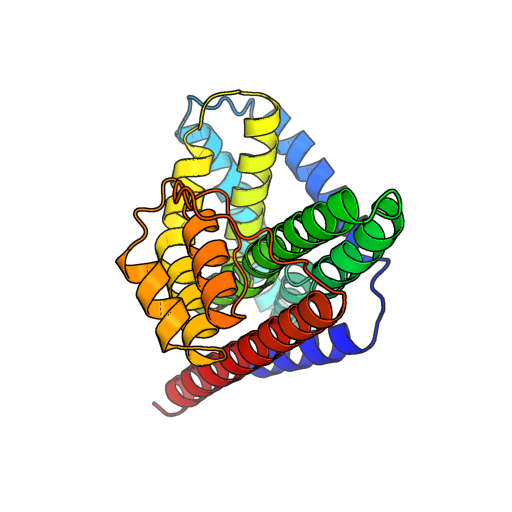12.554 -3.143 1.00 83.69 172 LEU A N 1
ATOM 1406 C CA . LEU A 1 172 ? -0.379 12.540 -4.505 1.00 83.69 172 LEU A CA 1
ATOM 1407 C C . LEU A 1 172 ? -0.486 11.111 -5.056 1.00 83.69 172 LEU A C 1
ATOM 1409 O O . LEU A 1 172 ? -1.499 10.770 -5.667 1.00 83.69 172 LEU A O 1
ATOM 1413 N N . LEU A 1 173 ? 0.531 10.274 -4.824 1.00 82.94 173 LEU A N 1
ATOM 1414 C CA . LEU A 1 173 ? 0.519 8.861 -5.215 1.00 82.94 173 LEU A CA 1
ATOM 1415 C C . LEU A 1 173 ? -0.525 8.058 -4.429 1.00 82.94 173 LEU A C 1
ATOM 1417 O O . LEU A 1 173 ? -1.122 7.138 -4.986 1.00 82.94 173 LEU A O 1
ATOM 1421 N N . ASP A 1 174 ? -0.757 8.418 -3.167 1.00 86.56 174 ASP A N 1
ATOM 1422 C CA . ASP A 1 174 ? -1.709 7.766 -2.271 1.00 86.56 174 ASP A CA 1
ATOM 1423 C C . ASP A 1 174 ? -3.163 8.174 -2.535 1.00 86.56 174 ASP A C 1
ATOM 1425 O O . ASP A 1 174 ? -4.076 7.452 -2.147 1.00 86.56 174 ASP A O 1
ATOM 1429 N N . TRP A 1 175 ? -3.415 9.292 -3.221 1.00 84.81 175 TRP A N 1
ATOM 1430 C CA . TRP A 1 175 ? -4.763 9.857 -3.353 1.00 84.81 175 TRP A CA 1
ATOM 1431 C C . TRP A 1 175 ? -5.814 8.865 -3.871 1.00 84.81 175 TRP A C 1
ATOM 1433 O O . TRP A 1 175 ? -6.920 8.780 -3.333 1.00 84.81 175 TRP A O 1
ATOM 1443 N N . ILE A 1 176 ? -5.472 8.123 -4.926 1.00 88.31 176 ILE A N 1
ATOM 1444 C CA . ILE A 1 176 ? -6.355 7.137 -5.559 1.00 88.31 176 ILE A CA 1
ATOM 1445 C C . ILE A 1 176 ? -6.340 5.796 -4.808 1.00 88.31 176 ILE A C 1
ATOM 1447 O O . ILE A 1 176 ? -7.416 5.367 -4.377 1.00 88.31 176 ILE A O 1
ATOM 1451 N N . PRO A 1 177 ? -5.182 5.123 -4.626 1.00 88.62 177 PRO A N 1
ATOM 1452 C CA . PRO A 1 177 ? -5.154 3.801 -4.003 1.00 88.62 177 PRO A CA 1
ATOM 1453 C C . PRO A 1 177 ? -5.698 3.817 -2.575 1.00 88.62 177 PRO A C 1
ATOM 1455 O O . PRO A 1 177 ? -6.391 2.877 -2.188 1.00 88.62 177 PRO A O 1
ATOM 1458 N N . LEU A 1 178 ? -5.473 4.888 -1.808 1.00 89.25 178 LEU A N 1
ATOM 1459 C CA . LEU A 1 178 ? -5.954 4.976 -0.433 1.00 89.25 178 LEU A CA 1
ATOM 1460 C C . LEU A 1 178 ? -7.477 5.015 -0.353 1.00 89.25 178 LEU A C 1
ATOM 1462 O O . LEU A 1 178 ? -8.070 4.270 0.423 1.00 89.25 178 LEU A O 1
ATOM 1466 N N . ARG A 1 179 ? -8.125 5.835 -1.186 1.00 90.00 179 ARG A N 1
ATOM 1467 C CA . ARG A 1 179 ? -9.594 5.923 -1.231 1.00 90.00 179 ARG A CA 1
ATOM 1468 C C . ARG A 1 179 ? -10.218 4.625 -1.715 1.00 90.00 179 ARG A C 1
ATOM 1470 O O . ARG A 1 179 ? -11.246 4.209 -1.193 1.00 90.00 179 ARG A O 1
ATOM 1477 N N . LEU A 1 180 ? -9.592 3.976 -2.695 1.00 90.50 180 LEU A N 1
ATOM 1478 C CA . LEU A 1 180 ? -10.064 2.684 -3.174 1.00 90.50 180 LEU A CA 1
ATOM 1479 C C . LEU A 1 180 ? -9.933 1.605 -2.092 1.00 90.50 180 LEU A C 1
ATOM 1481 O O . LEU A 1 180 ? -10.829 0.778 -1.943 1.00 90.50 180 LEU A O 1
ATOM 1485 N N . THR A 1 181 ? -8.850 1.634 -1.314 1.00 89.94 181 THR A N 1
ATOM 1486 C CA . THR A 1 181 ? -8.646 0.700 -0.197 1.00 89.94 181 THR A CA 1
ATOM 1487 C C . THR A 1 181 ? -9.667 0.948 0.909 1.00 89.94 181 THR A C 1
ATOM 1489 O O . THR A 1 181 ? -10.316 0.006 1.346 1.00 89.94 181 THR A O 1
ATOM 1492 N N . ALA A 1 182 ? -9.898 2.211 1.283 1.00 88.69 182 ALA A N 1
ATOM 1493 C CA . ALA A 1 182 ? -10.935 2.587 2.243 1.00 88.69 182 ALA A CA 1
ATOM 1494 C C . ALA A 1 182 ? -12.330 2.117 1.790 1.00 88.69 182 ALA A C 1
ATOM 1496 O O . ALA A 1 182 ? -13.069 1.523 2.569 1.00 88.69 182 ALA A O 1
ATOM 1497 N N . LEU A 1 183 ? -12.664 2.282 0.504 1.00 90.44 183 LEU A N 1
ATOM 1498 C CA . LEU A 1 183 ? -13.916 1.765 -0.059 1.00 90.44 183 LEU A CA 1
ATOM 1499 C C . LEU A 1 183 ? -13.984 0.240 -0.008 1.00 90.44 183 LEU A C 1
ATOM 1501 O O . LEU A 1 183 ? -15.044 -0.324 0.230 1.00 90.44 183 LEU A O 1
ATOM 1505 N N . SER A 1 184 ? -12.855 -0.429 -0.225 1.00 90.06 184 SER A N 1
ATOM 1506 C CA . SER A 1 184 ? -12.791 -1.887 -0.167 1.00 90.06 184 SER A CA 1
ATOM 1507 C C . SER A 1 184 ? -13.024 -2.397 1.254 1.00 90.06 184 SER A C 1
ATOM 1509 O O . SER A 1 184 ? -13.745 -3.374 1.415 1.00 90.06 184 SER A O 1
ATOM 1511 N N . PHE A 1 185 ? -12.499 -1.710 2.275 1.00 89.69 185 PHE A N 1
ATOM 1512 C CA . PHE A 1 185 ? -12.818 -2.013 3.672 1.00 89.69 185 PHE A CA 1
ATOM 1513 C C . PHE A 1 185 ? -14.302 -1.807 3.972 1.00 89.69 185 PHE A C 1
ATOM 1515 O O . PHE A 1 185 ? -14.923 -2.704 4.532 1.00 89.69 185 PHE A O 1
ATOM 1522 N N . ALA A 1 186 ? -14.892 -0.702 3.505 1.00 89.50 186 ALA A N 1
ATOM 1523 C CA . ALA A 1 186 ? -16.325 -0.454 3.659 1.00 89.50 186 ALA A CA 1
ATOM 1524 C C . ALA A 1 186 ? -17.190 -1.540 2.990 1.00 89.50 186 ALA A C 1
ATOM 1526 O O . ALA A 1 186 ? -18.206 -1.942 3.534 1.00 89.50 186 ALA A O 1
ATOM 1527 N N . VAL A 1 187 ? -16.799 -2.040 1.813 1.00 90.69 187 VAL A N 1
ATOM 1528 C CA . VAL A 1 187 ? -17.551 -3.092 1.098 1.00 90.69 187 VAL A CA 1
ATOM 1529 C C . VAL A 1 187 ? -17.447 -4.459 1.786 1.00 90.69 187 VAL A C 1
ATOM 1531 O O . VAL A 1 187 ? -18.354 -5.278 1.657 1.00 90.69 187 VAL A O 1
ATOM 1534 N N . VAL A 1 188 ? -16.334 -4.734 2.467 1.00 89.69 188 VAL A N 1
ATOM 1535 C CA . VAL A 1 188 ? -16.055 -6.040 3.086 1.00 89.69 188 VAL A CA 1
ATOM 1536 C C . VAL A 1 188 ? -16.532 -6.119 4.543 1.00 89.69 188 VAL A C 1
ATOM 1538 O O . VAL A 1 188 ? -16.829 -7.220 5.014 1.00 89.69 188 VAL A O 1
ATOM 1541 N N . GLY A 1 189 ? -16.568 -4.988 5.251 1.00 88.31 189 GLY A N 1
ATOM 1542 C CA . GLY A 1 189 ? -17.041 -4.868 6.633 1.00 88.31 189 GLY A CA 1
ATOM 1543 C C . GLY A 1 189 ? -18.436 -4.248 6.729 1.00 88.31 189 GLY A C 1
ATOM 1544 O O . GLY A 1 189 ? -19.300 -4.513 5.890 1.00 88.31 189 GLY A O 1
ATOM 1545 N N . ASP A 1 190 ? -18.649 -3.423 7.757 1.00 87.62 190 ASP A N 1
ATOM 1546 C CA . ASP A 1 190 ? -19.865 -2.620 7.900 1.00 87.62 190 ASP A CA 1
ATOM 1547 C C . ASP A 1 190 ? -19.826 -1.395 6.975 1.00 87.62 190 ASP A C 1
ATOM 1549 O O . ASP A 1 190 ? -19.113 -0.415 7.205 1.00 87.62 190 ASP A O 1
ATOM 1553 N N . PHE A 1 191 ? -20.587 -1.471 5.884 1.00 88.50 191 PHE A N 1
ATOM 1554 C CA . PHE A 1 191 ? -20.630 -0.413 4.881 1.00 88.50 191 PHE A CA 1
ATOM 1555 C C . PHE A 1 191 ? -21.278 0.876 5.393 1.00 88.50 191 PHE A C 1
ATOM 1557 O O . PHE A 1 191 ? -20.891 1.959 4.948 1.00 88.50 191 PHE A O 1
ATOM 1564 N N . GLU A 1 192 ? -22.277 0.776 6.272 1.00 88.00 192 GLU A N 1
ATOM 1565 C CA . GLU A 1 192 ? -23.052 1.931 6.729 1.00 88.00 192 GLU A CA 1
ATOM 1566 C C . GLU A 1 192 ? -22.185 2.825 7.614 1.00 88.00 192 GLU A C 1
ATOM 1568 O O . GLU A 1 192 ? -22.000 4.009 7.304 1.00 88.00 192 GLU A O 1
ATOM 1573 N N . GLU A 1 193 ? -21.560 2.221 8.622 1.00 84.25 193 GLU A N 1
ATOM 1574 C CA . GLU A 1 193 ? -20.713 2.921 9.585 1.00 84.25 193 GLU A CA 1
ATOM 1575 C C . GLU A 1 193 ? -19.444 3.472 8.912 1.00 84.25 193 GLU A C 1
ATOM 1577 O O . GLU A 1 193 ? -19.081 4.644 9.057 1.00 84.25 193 GLU A O 1
ATOM 1582 N N . ALA A 1 194 ? -18.811 2.671 8.049 1.00 85.75 194 ALA A N 1
ATOM 1583 C CA . ALA A 1 194 ? -17.633 3.087 7.292 1.00 85.75 194 ALA A CA 1
ATOM 1584 C C . ALA A 1 194 ? -17.913 4.290 6.367 1.00 85.75 194 ALA A C 1
ATOM 1586 O O . ALA A 1 194 ? -17.080 5.195 6.223 1.00 85.75 194 ALA A O 1
ATOM 1587 N N . LEU A 1 195 ? -19.085 4.322 5.724 1.00 87.12 195 LEU A N 1
ATOM 1588 C CA . LEU A 1 195 ? -19.465 5.403 4.817 1.00 87.12 195 LEU A CA 1
ATOM 1589 C C . LEU A 1 195 ? -19.907 6.664 5.571 1.00 87.12 195 LEU A C 1
ATOM 1591 O O . LEU A 1 195 ? -19.691 7.774 5.067 1.00 87.12 195 LEU A O 1
ATOM 1595 N N . PHE A 1 196 ? -20.501 6.507 6.757 1.00 86.69 196 PHE A N 1
ATOM 1596 C CA . PHE A 1 196 ? -20.795 7.616 7.661 1.00 86.69 196 PHE A CA 1
ATOM 1597 C C . PHE A 1 196 ? -19.503 8.342 8.057 1.00 86.69 196 PHE A C 1
ATOM 1599 O O . PHE A 1 196 ? -19.373 9.545 7.798 1.00 86.69 196 PHE A O 1
ATOM 1606 N N . VAL A 1 197 ? -18.502 7.596 8.539 1.00 84.25 197 VAL A N 1
ATOM 1607 C CA . VAL A 1 197 ? -17.182 8.134 8.905 1.00 84.25 197 VAL A CA 1
ATOM 1608 C C . VAL A 1 197 ? -16.491 8.793 7.711 1.00 84.25 197 VAL A C 1
ATOM 1610 O O . VAL A 1 197 ? -15.988 9.910 7.833 1.00 84.25 197 VAL A O 1
ATOM 1613 N N . TRP A 1 198 ? -16.510 8.164 6.528 1.00 85.19 198 TRP A N 1
ATOM 1614 C CA . TRP A 1 198 ? -15.935 8.770 5.321 1.00 85.19 198 TRP A CA 1
ATOM 1615 C C . TRP A 1 198 ? -16.545 10.151 5.057 1.00 85.19 198 TRP A C 1
ATOM 1617 O O . TRP A 1 198 ? -15.815 11.120 4.849 1.00 85.19 198 TRP A O 1
ATOM 1627 N N . ARG A 1 199 ? -17.879 10.263 5.054 1.00 84.44 199 ARG A N 1
ATOM 1628 C CA . ARG A 1 199 ? -18.565 11.520 4.718 1.00 84.44 199 ARG A CA 1
ATOM 1629 C C . ARG A 1 199 ? -18.343 12.626 5.746 1.00 84.44 199 ARG A C 1
ATOM 1631 O O . ARG A 1 199 ? -18.307 13.789 5.347 1.00 84.44 199 ARG A O 1
ATOM 1638 N N . GLY A 1 200 ? -18.227 12.274 7.024 1.00 79.81 200 GLY A N 1
ATOM 1639 C CA . GLY A 1 200 ? -18.018 13.230 8.112 1.00 79.81 200 GLY A CA 1
ATOM 1640 C C . GLY A 1 200 ? -16.571 13.705 8.256 1.00 79.81 200 GLY A C 1
ATOM 1641 O O . GLY A 1 200 ? -16.332 14.781 8.802 1.00 79.81 200 GLY A O 1
ATOM 1642 N N . LEU A 1 201 ? -15.600 12.940 7.751 1.00 79.75 201 LEU A N 1
ATOM 1643 C CA . LEU A 1 201 ? -14.188 13.213 7.984 1.00 79.75 201 LEU A CA 1
ATOM 1644 C C . LEU A 1 201 ? -13.582 14.134 6.916 1.00 79.75 201 LEU A C 1
ATOM 1646 O O . LEU A 1 201 ? -13.584 13.839 5.720 1.00 79.75 201 LEU A O 1
ATOM 1650 N N . VAL A 1 202 ? -12.953 15.221 7.369 1.00 75.12 202 VAL A N 1
ATOM 1651 C CA . VAL A 1 202 ? -12.034 16.034 6.559 1.00 75.12 202 VAL A CA 1
ATOM 1652 C C . VAL A 1 202 ? -10.603 15.637 6.935 1.00 75.12 202 VAL A C 1
ATOM 1654 O O . VAL A 1 202 ? -10.055 16.161 7.908 1.00 75.12 202 VAL A O 1
ATOM 1657 N N . PRO A 1 203 ? -9.983 14.678 6.223 1.00 68.56 203 PRO A N 1
ATOM 1658 C CA . PRO A 1 203 ? -8.692 14.145 6.631 1.00 68.56 203 PRO A CA 1
ATOM 1659 C C . PRO A 1 203 ? -7.587 15.194 6.466 1.00 68.56 203 PRO A C 1
ATOM 1661 O O . PRO A 1 203 ? -7.383 15.722 5.373 1.00 68.56 203 PRO A O 1
ATOM 1664 N N . ARG A 1 204 ? -6.832 15.453 7.543 1.00 67.00 204 ARG A N 1
ATOM 1665 C CA . ARG A 1 204 ? -5.560 16.199 7.475 1.00 67.00 204 ARG A CA 1
ATOM 1666 C C . ARG A 1 204 ? -4.473 15.391 6.763 1.00 67.00 204 ARG A C 1
ATOM 1668 O O . ARG A 1 204 ? -3.752 15.939 5.937 1.00 67.00 204 ARG A O 1
ATOM 1675 N N . HIS A 1 205 ? -4.428 14.082 7.020 1.00 70.12 205 HIS A N 1
ATOM 1676 C CA . HIS A 1 205 ? -3.531 13.131 6.364 1.00 70.12 205 HIS A CA 1
ATOM 1677 C C . HIS A 1 205 ? -4.325 11.992 5.746 1.00 70.12 205 HIS A C 1
ATOM 1679 O O . HIS A 1 205 ? -5.272 11.483 6.347 1.00 70.12 205 HIS A O 1
ATOM 1685 N N . SER A 1 206 ? -3.907 11.544 4.562 1.00 72.44 206 SER A N 1
ATOM 1686 C CA . SER A 1 206 ? -4.583 10.468 3.834 1.00 72.44 206 SER A CA 1
ATOM 1687 C C . SER A 1 206 ? -4.690 9.184 4.669 1.00 72.44 206 SER A C 1
ATOM 1689 O O . SER A 1 206 ? -5.719 8.520 4.633 1.00 72.44 206 SER A O 1
ATOM 1691 N N . SER A 1 207 ? -3.685 8.866 5.492 1.00 77.88 207 SER A N 1
ATOM 1692 C CA . SER A 1 207 ? -3.704 7.695 6.383 1.00 77.88 207 SER A CA 1
ATOM 1693 C C . SER A 1 207 ? -4.829 7.724 7.420 1.00 77.88 207 SER A C 1
ATOM 1695 O O . SER A 1 207 ? -5.339 6.664 7.768 1.00 77.88 207 SER A O 1
ATOM 1697 N N . HIS A 1 208 ? -5.258 8.903 7.882 1.00 81.62 208 HIS A N 1
ATOM 1698 C CA . HIS A 1 208 ? -6.320 9.009 8.890 1.00 81.62 208 HIS A CA 1
ATOM 1699 C C . HIS A 1 208 ? -7.677 8.607 8.313 1.00 81.62 208 HIS A C 1
ATOM 1701 O O . HIS A 1 208 ? -8.460 7.966 9.003 1.00 81.62 208 HIS A O 1
ATOM 1707 N N . LEU A 1 209 ? -7.932 8.915 7.035 1.00 86.69 209 LEU A N 1
ATOM 1708 C CA . LEU A 1 209 ? -9.150 8.469 6.355 1.00 86.69 209 LEU A CA 1
ATOM 1709 C C . LEU A 1 209 ? -9.228 6.944 6.317 1.00 86.69 209 LEU A C 1
ATOM 1711 O O . LEU A 1 209 ? -10.270 6.375 6.610 1.00 86.69 209 LEU A O 1
ATOM 1715 N N . LEU A 1 210 ? -8.121 6.288 5.965 1.00 88.31 210 LEU A N 1
ATOM 1716 C CA . LEU A 1 210 ? -8.071 4.832 5.894 1.00 88.31 210 LEU A CA 1
ATOM 1717 C C . LEU A 1 210 ? -8.347 4.195 7.261 1.00 88.31 210 LEU A C 1
ATOM 1719 O O . LEU A 1 210 ? -9.147 3.269 7.343 1.00 88.31 210 LEU A O 1
ATOM 1723 N N . ILE A 1 211 ? -7.685 4.694 8.307 1.00 87.56 211 ILE A N 1
ATOM 1724 C CA . ILE A 1 211 ? -7.799 4.168 9.671 1.00 87.56 211 ILE A CA 1
ATOM 1725 C C . ILE A 1 211 ? -9.219 4.369 10.210 1.00 87.56 211 ILE A C 1
ATOM 1727 O O . ILE A 1 211 ? -9.807 3.421 10.716 1.00 87.56 211 ILE A O 1
ATOM 1731 N N . ALA A 1 212 ? -9.794 5.560 10.038 1.00 85.50 212 ALA A N 1
ATOM 1732 C CA . ALA A 1 212 ? -11.139 5.861 10.518 1.00 85.50 212 ALA A CA 1
ATOM 1733 C C . ALA A 1 212 ? -12.210 5.025 9.792 1.00 85.50 212 ALA A C 1
ATOM 1735 O O . ALA A 1 212 ? -13.097 4.461 10.424 1.00 85.50 212 ALA A O 1
ATOM 1736 N N . VAL A 1 213 ? -12.100 4.881 8.464 1.00 86.88 213 VAL A N 1
ATOM 1737 C CA . VAL A 1 213 ? -13.024 4.049 7.674 1.00 86.88 213 VAL A CA 1
ATOM 1738 C C . VAL A 1 213 ? -12.876 2.566 8.022 1.00 86.88 213 VAL A C 1
ATOM 1740 O O . VAL A 1 213 ? -13.875 1.855 8.082 1.00 86.88 213 VAL A O 1
ATOM 1743 N N . ALA A 1 214 ? -11.653 2.092 8.279 1.00 86.12 214 ALA A N 1
ATOM 1744 C CA . ALA A 1 214 ? -11.426 0.730 8.755 1.00 86.12 214 ALA A CA 1
ATOM 1745 C C . ALA A 1 214 ? -12.007 0.507 10.159 1.00 86.12 214 ALA A C 1
ATOM 1747 O O . ALA A 1 214 ? -12.583 -0.548 10.400 1.00 86.12 214 ALA A O 1
ATOM 1748 N N . GLY A 1 215 ? -11.910 1.503 11.044 1.00 84.62 215 GLY A N 1
ATOM 1749 C CA . GLY A 1 215 ? -12.552 1.482 12.356 1.00 84.62 215 GLY A CA 1
ATOM 1750 C C . GLY A 1 215 ? -14.066 1.341 12.241 1.00 84.62 215 GLY A C 1
ATOM 1751 O O . GLY A 1 215 ? -14.626 0.387 12.770 1.00 84.62 215 GLY A O 1
ATOM 1752 N N . GLY A 1 216 ? -14.710 2.194 11.434 1.00 83.94 216 GLY A N 1
ATOM 1753 C CA . GLY A 1 216 ? -16.145 2.083 11.151 1.00 83.94 216 GLY A CA 1
ATOM 1754 C C . GLY A 1 216 ? -16.530 0.722 10.560 1.00 83.94 216 GLY A C 1
ATOM 1755 O O . GLY A 1 216 ? -17.479 0.101 11.017 1.00 83.94 216 GLY A O 1
ATOM 1756 N N . ALA A 1 217 ? -15.741 0.189 9.621 1.00 86.12 217 ALA A N 1
ATOM 1757 C CA . ALA A 1 217 ? -15.995 -1.126 9.022 1.00 86.12 217 ALA A CA 1
ATOM 1758 C C . ALA A 1 217 ? -15.882 -2.300 10.016 1.00 86.12 217 ALA A C 1
ATOM 1760 O O . ALA A 1 217 ? -16.450 -3.366 9.763 1.00 86.12 217 ALA A O 1
ATOM 1761 N N . LEU A 1 218 ? -15.128 -2.121 11.102 1.00 83.88 218 LEU A N 1
ATOM 1762 C CA . LEU A 1 218 ? -14.947 -3.087 12.188 1.00 83.88 218 LEU A CA 1
ATOM 1763 C C . LEU A 1 218 ? -15.879 -2.821 13.382 1.00 83.88 218 LEU A C 1
ATOM 1765 O O . LEU A 1 218 ? -15.971 -3.672 14.261 1.00 83.88 218 LEU A O 1
ATOM 1769 N N . GLY A 1 219 ? -16.558 -1.670 13.418 1.00 78.50 219 GLY A N 1
ATOM 1770 C CA . GLY A 1 219 ? -17.345 -1.219 14.567 1.00 78.50 219 GLY A CA 1
ATOM 1771 C C . GLY A 1 219 ? -16.502 -0.7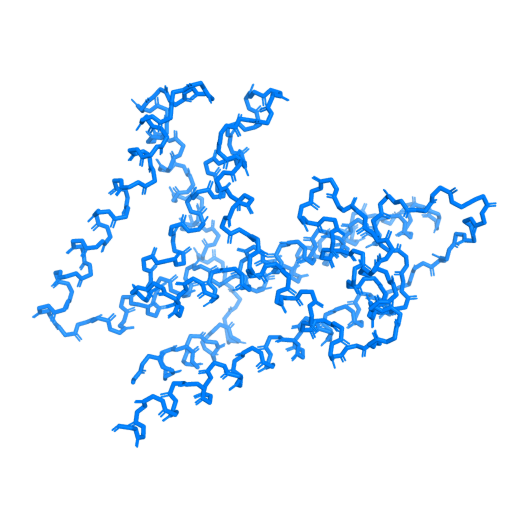38 15.755 1.00 78.50 219 GLY A C 1
ATOM 1772 O O . GLY A 1 219 ? -16.992 -0.752 16.880 1.00 78.50 219 GLY A O 1
ATOM 1773 N N . ILE A 1 220 ? -15.247 -0.333 15.528 1.00 82.00 220 ILE A N 1
ATOM 1774 C CA . ILE A 1 220 ? -14.322 0.160 16.564 1.00 82.00 220 ILE A CA 1
ATOM 1775 C C . ILE A 1 220 ? -13.863 1.594 16.276 1.00 82.00 220 ILE A C 1
ATOM 1777 O O . ILE A 1 220 ? -13.682 2.007 15.129 1.00 82.00 220 ILE A O 1
ATOM 1781 N N . THR A 1 221 ? -13.623 2.373 17.326 1.00 74.44 221 THR A N 1
ATOM 1782 C CA . THR A 1 221 ? -13.185 3.769 17.214 1.00 74.44 221 THR A CA 1
ATOM 1783 C C . THR A 1 221 ? -11.665 3.855 17.035 1.00 74.44 221 THR A C 1
ATOM 1785 O O . THR A 1 221 ? -10.882 3.872 17.982 1.00 74.44 221 THR A O 1
ATOM 1788 N N . LEU A 1 222 ? -11.215 3.928 15.778 1.00 72.31 222 LEU A N 1
ATOM 1789 C CA . LEU A 1 222 ? -9.799 4.093 15.420 1.00 72.31 222 LEU A CA 1
ATOM 1790 C C . LEU A 1 222 ? -9.494 5.522 14.946 1.00 72.31 222 LEU A C 1
ATOM 1792 O O . LEU A 1 222 ? -10.278 6.132 14.222 1.00 72.31 222 LEU A O 1
ATOM 1796 N N . GLY A 1 223 ? -8.312 6.035 15.300 1.00 64.81 223 GLY A N 1
ATOM 1797 C CA . GLY A 1 223 ? -7.832 7.366 14.933 1.00 64.81 223 GLY A CA 1
ATOM 1798 C C . GLY A 1 223 ? -8.221 8.454 15.935 1.00 64.81 223 GLY A C 1
ATOM 1799 O O . GLY A 1 223 ? -9.357 8.533 16.395 1.00 64.81 223 GLY A O 1
ATOM 1800 N N . SER A 1 224 ? -7.268 9.320 16.281 1.00 54.28 224 SER A N 1
ATOM 1801 C CA . SER A 1 224 ? -7.492 10.465 17.166 1.00 54.28 224 SER A CA 1
ATOM 1802 C C . SER A 1 224 ? -8.347 11.532 16.469 1.00 54.28 224 SER A C 1
ATOM 1804 O O . SER A 1 224 ? -7.800 12.463 15.884 1.00 54.28 224 SER A O 1
ATOM 1806 N N . HIS A 1 225 ? -9.666 11.365 16.465 1.00 45.00 225 HIS A N 1
ATOM 1807 C CA . HIS A 1 225 ? -10.676 12.424 16.421 1.00 45.00 225 HIS A CA 1
ATOM 1808 C C . HIS A 1 225 ? -12.053 11.775 16.534 1.00 45.00 225 HIS A C 1
ATOM 1810 O O . HIS A 1 225 ? -12.724 11.555 15.529 1.00 45.00 225 HIS A O 1
ATOM 1816 N N . THR A 1 226 ? -12.505 11.621 17.770 1.00 41.38 226 THR A N 1
ATOM 1817 C CA . THR A 1 226 ? -13.781 12.245 18.078 1.00 41.38 226 THR A CA 1
ATOM 1818 C C . THR A 1 226 ? -13.538 13.150 19.274 1.00 41.38 226 THR A C 1
ATOM 1820 O O . THR A 1 226 ? -13.295 12.697 20.376 1.00 41.38 226 THR A O 1
ATOM 1823 N N . ASP A 1 227 ? -13.554 14.457 19.028 1.00 42.25 227 ASP A N 1
ATOM 1824 C CA . ASP A 1 227 ? -13.725 15.508 20.043 1.00 42.25 227 ASP A CA 1
ATOM 1825 C C . ASP A 1 227 ? -15.204 15.508 20.507 1.00 42.25 227 ASP A C 1
ATOM 1827 O O . ASP A 1 227 ? -15.833 16.550 20.675 1.00 42.25 227 ASP A O 1
ATOM 1831 N N . SER A 1 228 ? -15.817 14.320 20.572 1.00 42.47 228 SER A N 1
ATOM 1832 C CA . SER A 1 228 ? -17.108 14.112 21.203 1.00 42.47 228 SER A CA 1
ATOM 1833 C C . SER A 1 228 ? -16.803 13.809 22.651 1.00 42.47 228 SER A C 1
ATOM 1835 O O . SER A 1 228 ? -16.149 12.812 22.940 1.00 42.47 228 SER A O 1
ATOM 1837 N N . ASP A 1 229 ? -17.315 14.646 23.540 1.00 41.41 229 ASP A N 1
ATOM 1838 C CA . ASP A 1 229 ? -17.293 14.513 25.000 1.00 41.41 229 ASP A CA 1
ATOM 1839 C C . ASP A 1 229 ? -17.984 13.225 25.539 1.00 41.41 229 ASP A C 1
ATOM 1841 O O . ASP A 1 229 ? -18.425 13.176 26.685 1.00 41.41 229 ASP A O 1
ATOM 1845 N N . GLU A 1 230 ? -18.085 12.172 24.725 1.00 43.91 230 GLU A N 1
ATOM 1846 C CA . GLU A 1 230 ? -18.703 10.872 24.992 1.00 43.91 230 GLU A CA 1
ATOM 1847 C C . GLU A 1 230 ? -17.747 9.729 24.600 1.00 43.91 230 GLU A C 1
ATOM 1849 O O . GLU A 1 230 ? -18.162 8.740 23.999 1.00 43.91 230 GLU A O 1
ATOM 1854 N N . ASP A 1 231 ? -16.453 9.853 24.916 1.00 47.53 231 ASP A N 1
ATOM 1855 C CA . ASP A 1 231 ? -15.533 8.711 24.874 1.00 47.53 231 ASP A CA 1
ATOM 1856 C C . ASP A 1 231 ? -15.932 7.723 25.988 1.00 47.53 231 ASP A C 1
ATOM 1858 O O . ASP A 1 231 ? -15.363 7.684 27.081 1.00 47.53 231 ASP A O 1
ATOM 1862 N N . GLU A 1 232 ? -16.954 6.913 25.712 1.00 49.22 232 GLU A N 1
ATOM 1863 C CA . GLU A 1 232 ? -17.028 5.573 26.271 1.00 49.22 232 GLU A CA 1
ATOM 1864 C C . GLU A 1 232 ? -15.737 4.893 25.810 1.00 49.22 232 GLU A C 1
ATOM 1866 O O . GLU A 1 232 ? -15.555 4.605 24.628 1.00 49.22 232 GLU A O 1
ATOM 1871 N N . GLU A 1 233 ? -14.780 4.752 26.725 1.00 55.34 233 GLU A N 1
ATOM 1872 C CA . GLU A 1 233 ? -13.527 4.046 26.490 1.00 55.34 233 GLU A CA 1
ATOM 1873 C C . GLU A 1 233 ? -13.882 2.577 26.219 1.00 55.34 233 GLU A C 1
ATOM 1875 O O . GLU A 1 233 ? -13.943 1.745 27.126 1.00 55.34 233 GLU A O 1
ATOM 1880 N N . VAL A 1 234 ? -14.239 2.279 24.965 1.00 61.72 234 VAL A N 1
ATOM 1881 C CA . VAL A 1 234 ? -14.596 0.935 24.527 1.00 61.72 234 VAL A CA 1
ATOM 1882 C C . VAL A 1 234 ? -13.350 0.088 24.722 1.00 61.72 234 VAL A C 1
ATOM 1884 O O . VAL A 1 234 ? -12.329 0.283 24.060 1.00 61.72 234 VAL A O 1
ATOM 1887 N N . LEU A 1 235 ? -13.427 -0.825 25.689 1.00 68.19 235 LEU A N 1
ATOM 1888 C CA . LEU A 1 235 ? -12.366 -1.777 25.970 1.00 68.19 235 LEU A CA 1
ATOM 1889 C C . LEU A 1 235 ? -12.182 -2.654 24.734 1.00 68.19 235 LEU A C 1
ATOM 1891 O O . LEU A 1 235 ? -13.018 -3.508 24.445 1.00 68.19 235 LEU A O 1
ATOM 1895 N N . MET A 1 236 ? -11.101 -2.405 24.001 1.00 74.00 236 MET A N 1
ATOM 1896 C CA . MET A 1 236 ? -10.693 -3.251 22.891 1.00 74.00 236 MET A CA 1
ATOM 1897 C C . MET A 1 236 ? -10.159 -4.578 23.422 1.00 74.00 236 MET A C 1
ATOM 1899 O O . MET A 1 236 ? -9.379 -4.595 24.378 1.00 74.00 236 MET A O 1
ATOM 1903 N N . ASP A 1 237 ? -10.563 -5.668 22.780 1.00 77.94 237 ASP A N 1
ATOM 1904 C CA . ASP A 1 237 ? -10.206 -7.031 23.178 1.00 77.94 237 ASP A CA 1
ATOM 1905 C C . ASP A 1 237 ? -9.427 -7.744 22.063 1.00 77.94 237 ASP A C 1
ATOM 1907 O O . ASP A 1 237 ? -9.441 -7.337 20.900 1.00 77.94 237 ASP A O 1
ATOM 1911 N N . GLU A 1 238 ? -8.767 -8.856 22.381 1.00 74.88 238 GLU A N 1
ATOM 1912 C CA . GLU A 1 238 ? -7.994 -9.658 21.422 1.00 74.88 238 GLU A CA 1
ATOM 1913 C C . GLU A 1 238 ? -8.852 -10.123 20.225 1.00 74.88 238 GLU A C 1
ATOM 1915 O O . GLU A 1 238 ? -8.360 -10.284 19.102 1.00 74.88 238 GLU A O 1
ATOM 1920 N N . ALA A 1 239 ? -10.168 -10.254 20.424 1.00 81.44 239 ALA A N 1
ATOM 1921 C CA . ALA A 1 239 ? -11.132 -10.509 19.357 1.00 81.44 239 ALA A CA 1
ATOM 1922 C C . ALA A 1 239 ? -11.100 -9.444 18.238 1.00 81.44 239 ALA A C 1
ATOM 1924 O O . ALA A 1 239 ? -11.301 -9.789 17.069 1.00 81.44 239 ALA A O 1
ATOM 1925 N N . ASP A 1 240 ? -10.787 -8.186 18.562 1.00 81.50 240 ASP A N 1
ATOM 1926 C CA . ASP A 1 240 ? -10.704 -7.080 17.601 1.00 81.50 240 ASP A CA 1
ATOM 1927 C C . ASP A 1 240 ? -9.440 -7.153 16.736 1.00 81.50 240 ASP A C 1
ATOM 1929 O O . ASP A 1 240 ? -9.442 -6.760 15.563 1.00 81.50 240 ASP A O 1
ATOM 1933 N N . LEU A 1 241 ? -8.354 -7.727 17.265 1.00 79.44 241 LEU A N 1
ATOM 1934 C CA . LEU A 1 241 ? -7.171 -8.038 16.460 1.00 79.44 241 LEU A CA 1
ATOM 1935 C C . LEU A 1 241 ? -7.494 -9.102 15.412 1.00 79.44 241 LEU A C 1
ATOM 1937 O O . LEU A 1 241 ? -7.164 -8.942 14.233 1.00 79.44 241 LEU A O 1
ATOM 1941 N N . LEU A 1 242 ? -8.164 -10.173 15.836 1.00 81.75 242 LEU A N 1
ATOM 1942 C CA . LEU A 1 242 ? -8.542 -11.278 14.957 1.00 81.75 242 LEU A CA 1
ATOM 1943 C C . LEU A 1 242 ? -9.562 -10.829 13.901 1.00 81.75 242 LEU A C 1
ATOM 1945 O O . LEU A 1 242 ? -9.481 -11.242 12.739 1.00 81.75 242 LEU A O 1
ATOM 1949 N N . SER A 1 243 ? -10.505 -9.957 14.271 1.00 85.38 243 SER A N 1
ATOM 1950 C CA . SER A 1 243 ? -11.464 -9.377 13.328 1.00 85.38 243 SER A CA 1
ATOM 1951 C C . SER A 1 243 ? -10.764 -8.473 12.304 1.00 85.38 243 SER A C 1
ATOM 1953 O O . SER A 1 243 ? -11.036 -8.592 11.104 1.00 85.38 243 SER A O 1
ATOM 1955 N N . THR A 1 244 ? -9.790 -7.666 12.741 1.00 85.62 244 THR A N 1
ATOM 1956 C CA . THR A 1 244 ? -8.942 -6.835 11.871 1.00 85.62 244 THR A CA 1
ATOM 1957 C C . THR A 1 244 ? -8.146 -7.683 10.882 1.00 85.62 244 THR A C 1
ATOM 1959 O O . THR A 1 244 ? -8.139 -7.394 9.682 1.00 85.62 244 THR A O 1
ATOM 1962 N N . GLU A 1 245 ? -7.499 -8.757 11.343 1.00 84.50 245 GLU A N 1
ATOM 1963 C CA . GLU A 1 245 ? -6.776 -9.686 10.468 1.00 84.50 245 GLU A CA 1
ATOM 1964 C C . GLU A 1 245 ? -7.720 -10.313 9.429 1.00 84.50 245 GLU A C 1
ATOM 1966 O O . GLU A 1 245 ? -7.421 -10.338 8.228 1.00 84.50 245 GLU A O 1
ATOM 1971 N N . GLY A 1 246 ? -8.905 -10.744 9.870 1.00 84.75 246 GLY A N 1
ATOM 1972 C CA . GLY A 1 246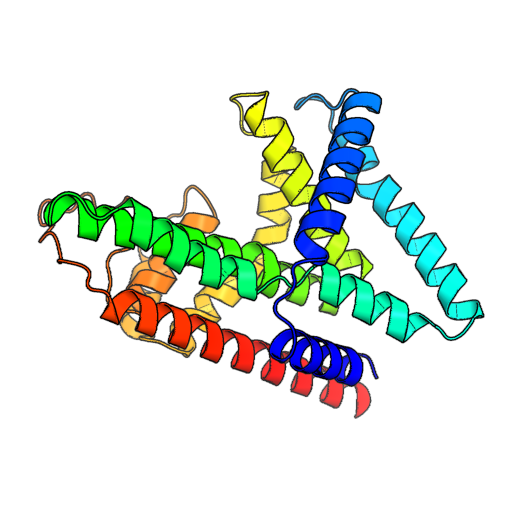 ? -9.945 -11.275 8.995 1.00 84.75 246 GLY A CA 1
ATOM 1973 C C . GLY A 1 246 ? -10.405 -10.269 7.934 1.00 84.75 246 GLY A C 1
ATOM 1974 O O . GLY A 1 246 ? -10.569 -10.639 6.766 1.00 84.75 246 GLY A O 1
ATOM 1975 N N . LEU A 1 247 ? -10.577 -8.996 8.304 1.00 88.50 247 LEU A N 1
ATOM 1976 C CA . LEU A 1 247 ? -10.922 -7.919 7.375 1.00 88.50 247 LEU A CA 1
ATOM 1977 C C . LEU A 1 247 ? -9.813 -7.699 6.339 1.00 88.50 247 LEU A C 1
ATOM 1979 O O . LEU A 1 247 ? -10.099 -7.632 5.137 1.00 88.50 247 LEU A O 1
ATOM 1983 N N . LEU A 1 248 ? -8.553 -7.626 6.782 1.00 87.06 248 LEU A N 1
ATOM 1984 C CA . LEU A 1 248 ? -7.395 -7.466 5.900 1.00 87.06 248 LEU A CA 1
ATOM 1985 C C . LEU A 1 248 ? -7.324 -8.600 4.876 1.00 87.06 248 LEU A C 1
ATOM 1987 O O . LEU A 1 248 ? -7.170 -8.336 3.681 1.00 87.06 248 LEU A O 1
ATOM 1991 N N . TRP A 1 249 ? -7.510 -9.846 5.318 1.00 84.69 249 TRP A N 1
ATOM 1992 C CA . TRP A 1 249 ? -7.503 -11.011 4.436 1.00 84.69 249 TRP A CA 1
ATOM 1993 C C . TRP A 1 249 ? -8.627 -10.966 3.397 1.00 84.69 249 TRP A C 1
ATOM 1995 O O . TRP A 1 249 ? -8.374 -11.113 2.200 1.00 84.69 249 TRP A O 1
ATOM 2005 N N . ARG A 1 250 ? -9.871 -10.718 3.823 1.00 89.88 250 ARG A N 1
ATOM 2006 C CA . ARG A 1 250 ? -11.025 -10.632 2.908 1.00 89.88 250 ARG A CA 1
ATOM 2007 C C . ARG A 1 250 ? -10.847 -9.513 1.880 1.00 89.88 250 ARG A C 1
ATOM 2009 O O . ARG A 1 250 ? -11.154 -9.702 0.703 1.00 89.88 250 ARG A O 1
ATOM 2016 N N . THR A 1 251 ? -10.295 -8.380 2.304 1.00 89.12 251 THR A N 1
ATOM 2017 C CA . THR A 1 251 ? -10.018 -7.241 1.420 1.00 89.12 251 THR A CA 1
ATOM 2018 C C . THR A 1 251 ? -8.897 -7.555 0.435 1.00 89.12 251 THR A C 1
ATOM 2020 O O . THR A 1 251 ? -9.004 -7.229 -0.747 1.00 89.12 251 THR A O 1
ATOM 2023 N N . LEU A 1 252 ? -7.849 -8.252 0.878 1.00 84.75 252 LEU A N 1
ATOM 2024 C CA . LEU A 1 252 ? -6.784 -8.733 0.003 1.00 84.75 252 LEU A CA 1
ATOM 2025 C C . LEU A 1 252 ? -7.337 -9.691 -1.058 1.00 84.75 252 LEU A C 1
ATOM 2027 O O . LEU A 1 252 ? -7.057 -9.515 -2.244 1.00 84.75 252 LEU A O 1
ATOM 2031 N N . VAL A 1 253 ? -8.166 -10.660 -0.657 1.00 84.75 253 VAL A N 1
ATOM 2032 C CA . VAL A 1 253 ? -8.824 -11.591 -1.587 1.00 84.75 253 VAL A CA 1
ATOM 2033 C C . VAL A 1 253 ? -9.679 -10.829 -2.599 1.00 84.75 253 VAL A C 1
ATOM 2035 O O . VAL A 1 253 ? -9.580 -11.103 -3.795 1.00 84.75 253 VAL A O 1
ATOM 2038 N N . LEU A 1 254 ? -10.458 -9.837 -2.155 1.00 89.62 254 LEU A N 1
ATOM 2039 C CA . LEU A 1 254 ? -11.241 -8.976 -3.044 1.00 89.62 254 LEU A CA 1
ATOM 2040 C C . LEU A 1 254 ? -10.346 -8.298 -4.084 1.00 89.62 254 LEU A C 1
ATOM 2042 O O . LEU A 1 254 ? -10.643 -8.365 -5.276 1.00 89.62 254 LEU A O 1
ATOM 2046 N N . TRP A 1 255 ? -9.236 -7.688 -3.661 1.00 87.56 255 TRP A N 1
ATOM 2047 C CA . TRP A 1 255 ? -8.305 -7.021 -4.572 1.00 87.56 255 TRP A CA 1
ATOM 2048 C C . TRP A 1 255 ? -7.728 -7.993 -5.601 1.00 87.56 255 TRP A C 1
ATOM 2050 O O . TRP A 1 255 ? -7.759 -7.699 -6.796 1.00 87.56 255 TRP A O 1
ATOM 2060 N N . VAL A 1 256 ? -7.278 -9.173 -5.170 1.00 83.00 256 VAL A N 1
ATOM 2061 C CA . VAL A 1 256 ? -6.781 -10.221 -6.075 1.00 83.00 256 VAL A CA 1
ATOM 2062 C C . VAL A 1 256 ? -7.862 -10.626 -7.081 1.00 83.00 256 VAL A C 1
ATOM 2064 O O . VAL A 1 256 ? -7.594 -10.685 -8.277 1.00 83.00 256 VAL A O 1
ATOM 2067 N N . VAL A 1 257 ? -9.103 -10.846 -6.646 1.00 85.75 257 VAL A N 1
ATOM 2068 C CA . VAL A 1 257 ? -10.201 -11.220 -7.550 1.00 85.75 257 VAL A CA 1
ATOM 2069 C C . VAL A 1 257 ? -10.511 -10.108 -8.556 1.00 85.75 257 VAL A C 1
ATOM 2071 O O . VAL A 1 257 ? -10.571 -10.375 -9.756 1.00 85.75 257 VAL A O 1
ATOM 2074 N N . VAL A 1 258 ? -10.672 -8.863 -8.096 1.00 87.81 258 VAL A N 1
ATOM 2075 C CA . VAL A 1 258 ? -11.018 -7.709 -8.946 1.00 87.81 258 VAL A CA 1
ATOM 2076 C C . VAL A 1 258 ? -9.977 -7.506 -10.031 1.00 87.81 258 VAL A C 1
ATOM 2078 O O . VAL A 1 258 ? -10.297 -7.449 -11.220 1.00 87.81 258 VAL A O 1
ATOM 2081 N N . PHE A 1 259 ? -8.715 -7.441 -9.635 1.00 84.19 259 PHE A N 1
ATOM 2082 C CA . PHE A 1 259 ? -7.629 -7.267 -10.577 1.00 84.19 259 PHE A CA 1
ATOM 2083 C C . PHE A 1 259 ? -7.565 -8.467 -11.554 1.00 84.19 259 PHE A C 1
ATOM 2085 O O . PHE A 1 259 ? -7.241 -8.289 -12.739 1.00 84.19 259 PHE A O 1
ATOM 2092 N N . GLY A 1 260 ? -7.925 -9.674 -11.092 1.00 80.44 260 GLY A N 1
ATOM 2093 C CA . GLY A 1 260 ? -7.865 -10.911 -11.873 1.00 80.44 260 GLY A CA 1
ATOM 2094 C C . GLY A 1 260 ? -8.887 -10.923 -12.983 1.00 80.44 260 GLY A C 1
ATOM 2095 O O . GLY A 1 260 ? -8.577 -11.238 -14.137 1.00 80.44 260 GLY A O 1
ATOM 2096 N N . LEU A 1 261 ? -10.086 -10.462 -12.652 1.00 85.69 261 LEU A N 1
ATOM 2097 C CA . LEU A 1 261 ? -11.150 -10.211 -13.608 1.00 85.69 261 LEU A CA 1
ATOM 2098 C C . LEU A 1 261 ? -10.765 -9.108 -14.598 1.00 85.69 261 LEU A C 1
ATOM 2100 O O . LEU A 1 261 ? -10.902 -9.309 -15.801 1.00 85.69 261 LEU A O 1
ATOM 2104 N N . LEU A 1 262 ? -10.208 -7.983 -14.135 1.00 84.50 262 LEU A N 1
ATOM 2105 C CA . LEU A 1 262 ? -9.788 -6.895 -15.029 1.00 84.50 262 LEU A CA 1
ATOM 2106 C C . LEU A 1 262 ? -8.769 -7.363 -16.067 1.00 84.50 262 LEU A C 1
ATOM 2108 O O . LEU A 1 262 ? -8.829 -6.964 -17.227 1.00 84.50 262 LEU A O 1
ATOM 2112 N N . THR A 1 263 ? -7.843 -8.234 -15.677 1.00 77.31 263 THR A N 1
ATOM 2113 C CA . THR A 1 263 ? -6.817 -8.687 -16.617 1.00 77.31 263 THR A CA 1
ATOM 2114 C C . THR A 1 263 ? -7.282 -9.823 -17.509 1.00 77.31 263 THR A C 1
ATOM 2116 O O . THR A 1 263 ? -6.898 -9.875 -18.668 1.00 77.31 263 THR A O 1
ATOM 2119 N N . THR A 1 264 ? -8.131 -10.726 -17.029 1.00 81.12 264 THR A N 1
ATOM 2120 C CA . THR A 1 264 ? -8.760 -11.701 -17.933 1.00 81.12 264 THR A CA 1
ATOM 2121 C C . THR A 1 264 ? -9.666 -11.004 -18.951 1.00 81.12 264 THR A C 1
ATOM 2123 O O . THR A 1 264 ? -9.655 -11.374 -20.122 1.00 81.12 264 THR A O 1
ATOM 2126 N N . ALA A 1 265 ? -10.354 -9.929 -18.552 1.00 86.06 265 ALA A N 1
ATOM 2127 C CA . ALA A 1 265 ? -11.162 -9.105 -19.446 1.00 86.06 265 ALA A CA 1
ATOM 2128 C C . ALA A 1 265 ? -10.328 -8.373 -20.511 1.00 86.06 265 ALA A C 1
ATOM 2130 O O . ALA A 1 265 ? -10.742 -8.324 -21.667 1.00 86.06 265 ALA A O 1
ATOM 2131 N N . THR A 1 266 ? -9.149 -7.837 -20.168 1.00 80.94 266 THR A N 1
ATOM 2132 C CA . THR A 1 266 ? -8.267 -7.206 -21.172 1.00 80.94 266 THR A CA 1
ATOM 2133 C C . THR A 1 266 ? -7.687 -8.204 -22.166 1.00 80.94 266 THR A C 1
ATOM 2135 O O . THR A 1 266 ? -7.399 -7.819 -23.291 1.00 80.94 266 THR A O 1
ATOM 2138 N N . TRP A 1 267 ? -7.546 -9.472 -21.778 1.00 77.25 267 TRP A N 1
ATOM 2139 C CA . TRP A 1 267 ? -7.128 -10.548 -22.680 1.00 77.25 267 TRP A CA 1
ATOM 2140 C C . TRP A 1 267 ? -8.235 -11.028 -23.619 1.00 77.25 267 TRP A C 1
ATOM 2142 O O . TRP A 1 267 ? -7.931 -11.608 -24.657 1.00 77.25 267 TRP A O 1
ATOM 2152 N N . LEU A 1 268 ? -9.502 -10.828 -23.252 1.00 80.44 268 LEU A N 1
ATOM 2153 C CA . LEU A 1 268 ? -10.642 -11.279 -24.050 1.00 80.44 268 LEU A CA 1
ATOM 2154 C C . LEU A 1 268 ? -11.004 -10.318 -25.198 1.00 80.44 268 LEU A C 1
ATOM 2156 O O . LEU A 1 268 ? -11.884 -10.640 -25.995 1.00 80.44 268 LEU A O 1
ATOM 2160 N N . ARG A 1 269 ? -10.379 -9.137 -25.245 1.00 66.50 269 ARG A N 1
ATOM 2161 C CA . ARG A 1 269 ? -10.619 -8.075 -26.229 1.00 66.50 269 ARG A CA 1
ATOM 2162 C C . ARG A 1 269 ? -9.570 -8.096 -27.332 1.00 66.50 269 ARG A C 1
ATOM 2164 O O . ARG A 1 269 ? -9.977 -7.861 -28.490 1.00 66.50 269 ARG A O 1
#

Foldseek 3Di:
DLLVLVVVLVVVLVPDPDPPLVVVVVVVLVVLVVVCVVLVDALPDPVSVCCSLVVVLVVVVVVLVVVVVVVCNSVSLSVLLNSLADLVCLLVLLVVQLVVQPDDQLSNQVSNLVSLLSSLLVLLQRPQLLLVLCLVDVGSSRSVSLVSLVSSQVVNCVVDVDNGPSLVVNQVSCVPSLVVLLCLLLVQAVVVQLVVQLVPDPDPGSSQNSQCSNCRRLVHGHDPDDPPPPPPVPRDDVVSSVSSVVSSVSSSVVSSVVVVVVVVVVVVD

Radius of gyration: 19.53 Å; chains: 1; bounding box: 48×44×59 Å

Sequence (269 aa):
MKWIVLIVVLVVQSWRPVLWQASLWRQYAHWLEVWARRLNMNTSDPGRWGLGVVVPLLMLWLIQKGSTYLGLEYIVEGMVLWFCLDFHQAVNGLTMRHEQGVGSSAGESQGLREAIEVALNHAYRWFFAPLWWFFVLPGASGALLYLCAWKVAQWLSSEDKEEGMAWRFVGLLDWIPLRLTALSFAVVGDFEEALFVWRGLVPRHSSHLLIAVAGGALGITLGSHTDSDEDEEVLMDEADLLSTEGLLWRTLVLWVVVFGLLTTATWLR